Protein AF-A0ABC8BVT9-F1 (afdb_monomer_lite)

Foldseek 3Di:
DVVVVVVVVVVVVVVVVVVVVVPDPDDDVVVVVVVVVVVVVVVVVVVVVVPDDPVVVVVCVVVVVVVVVVVCCCVVVVVVVVVVVPDDDPPPPVVVVVVVVCVVVVVVVVVVVVVVVVPPPPDPDDPDDDDCQPDADPVLVVLLVLLVVCLVLPPDDLPDPPDDPLLNVLNVQLVVLSVCLVVDGHPCNVVSNVSSVVSVVVSCVVVVVPVDQDVAAAPVDNSNDGFRDWDFDADVVGDTDIGGHHPSVVVVVVVVVVD

Structure (mmCIF, N/CA/C/O backbone):
data_AF-A0ABC8BVT9-F1
#
_entry.id   AF-A0ABC8BVT9-F1
#
loop_
_atom_site.group_PDB
_atom_site.id
_atom_site.type_symbol
_atom_site.label_atom_id
_atom_site.label_alt_id
_atom_site.label_comp_id
_atom_site.label_asym_id
_atom_site.label_entity_id
_atom_site.label_seq_id
_atom_site.pdbx_PDB_ins_code
_atom_site.Cartn_x
_atom_site.Cartn_y
_atom_site.Cartn_z
_atom_site.occupancy
_atom_site.B_iso_or_equiv
_atom_site.auth_seq_id
_atom_site.auth_comp_id
_atom_site.auth_asym_id
_atom_site.auth_atom_id
_atom_site.pdbx_PDB_model_num
ATOM 1 N N . MET A 1 1 ? 14.882 -1.268 -27.538 1.00 43.53 1 MET A N 1
ATOM 2 C CA . MET A 1 1 ? 15.999 -1.969 -26.860 1.00 43.53 1 MET A CA 1
ATOM 3 C C . MET A 1 1 ? 15.957 -3.494 -27.033 1.00 43.53 1 MET A C 1
ATOM 5 O O . MET A 1 1 ? 16.986 -4.051 -27.372 1.00 43.53 1 MET A O 1
ATOM 9 N N . ALA A 1 2 ? 14.815 -4.189 -26.904 1.00 33.00 2 ALA A N 1
ATOM 10 C CA . ALA A 1 2 ? 14.763 -5.660 -27.052 1.00 33.00 2 ALA A CA 1
ATOM 11 C C . ALA A 1 2 ? 15.071 -6.196 -28.474 1.00 33.00 2 ALA A C 1
ATOM 13 O O . ALA A 1 2 ? 15.731 -7.221 -28.610 1.00 33.00 2 ALA A O 1
ATOM 14 N N . LEU A 1 3 ? 14.665 -5.477 -29.529 1.00 34.91 3 LEU A N 1
ATOM 15 C CA . LEU A 1 3 ? 14.930 -5.863 -30.927 1.00 34.91 3 LEU A CA 1
ATOM 16 C C . LEU A 1 3 ? 16.417 -5.780 -31.312 1.00 34.91 3 LEU A C 1
ATOM 18 O O . LEU A 1 3 ? 16.902 -6.602 -32.081 1.00 34.91 3 LEU A O 1
ATOM 22 N N . VAL A 1 4 ? 17.163 -4.843 -30.720 1.00 41.19 4 VAL A N 1
ATOM 23 C CA . VAL A 1 4 ? 18.594 -4.649 -31.012 1.00 41.19 4 VAL A CA 1
ATOM 24 C C . VAL A 1 4 ? 19.428 -5.807 -30.450 1.00 41.19 4 VAL A C 1
ATOM 26 O O . VAL A 1 4 ? 20.352 -6.275 -31.105 1.00 41.19 4 VAL A O 1
ATOM 29 N N . HIS A 1 5 ? 19.055 -6.355 -29.290 1.00 43.88 5 HIS A N 1
ATOM 30 C CA . HIS A 1 5 ? 19.752 -7.509 -28.711 1.00 43.88 5 HIS A CA 1
ATOM 31 C C . HIS A 1 5 ? 19.483 -8.822 -29.461 1.00 43.88 5 HIS A C 1
ATOM 33 O O . HIS A 1 5 ? 20.375 -9.664 -29.533 1.00 43.88 5 HIS A O 1
ATOM 39 N N . GLY A 1 6 ? 18.296 -8.989 -30.056 1.00 44.75 6 GLY A N 1
ATOM 40 C CA . GLY A 1 6 ? 17.975 -10.168 -30.870 1.00 44.75 6 GLY A CA 1
ATOM 41 C C . GLY A 1 6 ? 18.794 -10.236 -32.161 1.00 44.75 6 GLY A C 1
ATOM 42 O O . GLY A 1 6 ? 19.319 -11.291 -32.509 1.00 44.75 6 GLY A O 1
ATOM 43 N N . VAL A 1 7 ? 18.979 -9.090 -32.824 1.00 46.09 7 VAL A N 1
ATOM 44 C CA . VAL A 1 7 ? 19.769 -8.991 -34.062 1.00 46.09 7 VAL A CA 1
ATOM 45 C C . VAL A 1 7 ? 21.259 -9.219 -33.793 1.00 46.09 7 VAL A C 1
ATOM 47 O O . VAL A 1 7 ? 21.923 -9.892 -34.580 1.00 46.09 7 VAL A O 1
ATOM 50 N N . VAL A 1 8 ? 21.776 -8.754 -32.651 1.00 49.50 8 VAL A N 1
ATOM 51 C CA . VAL A 1 8 ? 23.180 -8.964 -32.247 1.00 49.50 8 VAL A CA 1
ATOM 52 C C . VAL A 1 8 ? 23.442 -10.422 -31.838 1.00 49.50 8 VAL A C 1
ATOM 54 O O . VAL A 1 8 ? 24.477 -10.987 -32.182 1.00 49.50 8 VAL A O 1
ATOM 57 N N . ALA A 1 9 ? 22.490 -11.079 -31.169 1.00 51.38 9 ALA A N 1
ATOM 58 C CA . ALA A 1 9 ? 22.622 -12.495 -30.818 1.00 51.38 9 ALA A CA 1
ATOM 59 C C . ALA A 1 9 ? 22.580 -13.413 -32.055 1.00 51.38 9 ALA A C 1
ATOM 61 O O . ALA A 1 9 ? 23.358 -14.361 -32.133 1.00 51.38 9 ALA A O 1
ATOM 62 N N . GLY A 1 10 ? 21.720 -13.107 -33.035 1.00 47.59 10 GLY A N 1
ATOM 63 C CA . GLY A 1 10 ? 21.626 -13.864 -34.290 1.00 47.59 10 GLY A CA 1
ATOM 64 C C . GLY A 1 10 ? 22.828 -13.679 -35.221 1.00 47.59 10 GLY A C 1
ATOM 65 O O . GLY A 1 10 ? 23.210 -14.599 -35.939 1.00 47.59 10 GLY A O 1
ATOM 66 N N . SER A 1 11 ? 23.467 -12.508 -35.191 1.00 52.62 11 SER A N 1
ATOM 67 C CA . SER A 1 11 ? 24.670 -12.255 -35.993 1.00 52.62 11 SER A CA 1
ATOM 68 C C . SER A 1 11 ? 25.913 -12.932 -35.403 1.00 52.62 11 SER A C 1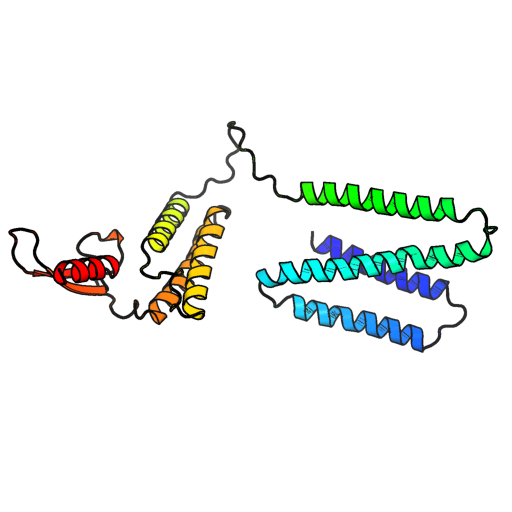
ATOM 70 O O . SER A 1 11 ? 26.711 -13.471 -36.166 1.00 52.62 11 SER A O 1
ATOM 72 N N . CYS A 1 12 ? 26.039 -13.036 -34.074 1.00 52.47 12 CYS A N 1
ATOM 73 C CA . CYS A 1 12 ? 27.117 -13.807 -33.438 1.00 52.47 12 CYS A CA 1
ATOM 74 C C . CYS A 1 12 ? 27.037 -15.319 -33.714 1.00 52.47 12 CYS A C 1
ATOM 76 O O . CYS A 1 12 ? 28.071 -15.962 -33.892 1.00 52.47 12 CYS A O 1
ATOM 78 N N . THR A 1 13 ? 25.835 -15.902 -33.781 1.00 53.56 13 THR A N 1
ATOM 79 C CA . THR A 1 13 ? 25.673 -17.334 -34.087 1.00 53.56 13 THR A CA 1
ATOM 80 C C . THR A 1 13 ? 25.966 -17.646 -35.551 1.00 53.56 13 THR A C 1
ATOM 82 O O . THR A 1 13 ? 26.649 -18.628 -35.833 1.00 53.56 13 THR A O 1
ATOM 85 N N . ALA A 1 14 ? 25.534 -16.786 -36.479 1.00 58.84 14 ALA A N 1
ATOM 86 C CA . ALA A 1 14 ? 25.870 -16.920 -37.896 1.00 58.84 14 ALA A CA 1
ATOM 87 C C . ALA A 1 14 ? 27.387 -16.822 -38.137 1.00 58.84 14 ALA A C 1
ATOM 89 O O . ALA A 1 14 ? 27.946 -17.594 -38.916 1.00 58.84 14 ALA A O 1
ATOM 90 N N . PHE A 1 15 ? 28.064 -15.925 -37.412 1.00 60.97 15 PHE A N 1
ATOM 91 C CA . PHE A 1 15 ? 29.513 -15.750 -37.505 1.00 60.97 15 PHE A CA 1
ATOM 92 C C . PHE A 1 15 ? 30.284 -16.951 -36.939 1.00 60.97 15 PHE A C 1
ATOM 94 O O . PHE A 1 15 ? 31.249 -17.397 -37.553 1.00 60.97 15 PHE A O 1
ATOM 101 N N . GLY A 1 16 ? 29.832 -17.528 -35.818 1.00 60.41 16 GLY A N 1
ATOM 102 C CA . GLY A 1 16 ? 30.438 -18.733 -35.238 1.00 60.41 16 GLY A CA 1
ATOM 103 C C . GLY A 1 16 ? 30.337 -19.960 -36.150 1.00 60.41 16 GLY A C 1
ATOM 104 O O . GLY A 1 16 ? 31.310 -20.692 -36.309 1.00 60.41 16 GLY A O 1
ATOM 105 N N . VAL A 1 17 ? 29.191 -20.148 -36.815 1.00 56.25 17 VAL A N 1
ATOM 106 C CA . VAL A 1 17 ? 28.988 -21.250 -37.772 1.00 56.25 17 VAL A CA 1
ATOM 107 C C . VAL A 1 17 ? 29.848 -21.066 -39.023 1.00 56.25 17 VAL A C 1
ATOM 109 O O . VAL A 1 17 ? 30.508 -22.011 -39.449 1.00 56.25 17 VAL A O 1
ATOM 112 N N . ALA A 1 18 ? 29.893 -19.854 -39.584 1.00 60.34 18 ALA A N 1
ATOM 113 C CA . ALA A 1 18 ? 30.729 -19.557 -40.746 1.00 60.34 18 ALA A CA 1
ATOM 114 C C . ALA A 1 18 ? 32.222 -19.764 -40.443 1.00 60.34 18 ALA A C 1
ATOM 116 O O . ALA A 1 18 ? 32.933 -20.364 -41.245 1.00 60.34 18 ALA A O 1
ATOM 117 N N . LEU A 1 19 ? 32.682 -19.342 -39.260 1.00 58.97 19 LEU A N 1
ATOM 118 C CA . LEU A 1 19 ? 34.071 -19.511 -38.838 1.00 58.97 19 LEU A CA 1
ATOM 119 C C . LEU A 1 19 ? 34.430 -20.990 -38.621 1.00 58.97 19 LEU A C 1
ATOM 121 O O . LEU A 1 19 ? 35.501 -21.417 -39.036 1.00 58.97 19 LEU A O 1
ATOM 125 N N . SER A 1 20 ? 33.528 -21.793 -38.042 1.00 54.25 20 SER A N 1
ATOM 126 C CA . SER A 1 20 ? 33.734 -23.243 -37.899 1.00 54.25 20 SER A CA 1
ATOM 127 C C . SER A 1 20 ? 33.766 -23.987 -39.235 1.00 54.25 20 SER A C 1
ATOM 129 O O . SER A 1 20 ? 34.503 -24.962 -39.352 1.00 54.25 20 SER A O 1
ATOM 131 N N . LEU A 1 21 ? 33.007 -23.536 -40.238 1.00 56.56 21 LEU A N 1
ATOM 132 C CA . LEU A 1 21 ? 33.048 -24.105 -41.591 1.00 56.56 21 LEU A CA 1
ATOM 133 C C . LEU A 1 21 ? 34.329 -23.724 -42.347 1.00 56.56 21 LEU A C 1
ATOM 135 O O . LEU A 1 21 ? 34.797 -24.498 -43.172 1.00 56.56 21 LEU A O 1
ATOM 139 N N . LEU A 1 22 ? 34.902 -22.556 -42.049 1.00 59.56 22 LEU A N 1
ATOM 140 C CA . LEU A 1 22 ? 36.145 -22.066 -42.652 1.00 59.56 22 LEU A CA 1
ATOM 141 C C . LEU A 1 22 ? 37.415 -22.696 -42.056 1.00 59.56 22 LEU A C 1
ATOM 143 O O . LEU A 1 22 ? 38.446 -22.678 -42.719 1.00 59.56 22 LEU A O 1
ATOM 147 N N . TYR A 1 23 ? 37.362 -23.226 -40.828 1.00 54.72 23 TYR A N 1
ATOM 148 C CA . TYR A 1 23 ? 38.553 -23.681 -40.089 1.00 54.72 23 TYR A CA 1
ATOM 149 C C . TYR A 1 23 ? 38.721 -25.206 -39.978 1.00 54.72 23 TYR A C 1
ATOM 151 O O . TYR A 1 23 ? 39.706 -25.658 -39.396 1.00 54.72 23 TYR A O 1
ATOM 159 N N . ALA A 1 24 ? 37.785 -26.009 -40.490 1.00 51.97 24 ALA A N 1
ATOM 160 C CA . ALA A 1 24 ? 37.831 -27.465 -40.355 1.00 51.97 24 ALA A CA 1
ATOM 161 C C . ALA A 1 24 ? 37.968 -28.169 -41.716 1.00 51.97 24 ALA A C 1
ATOM 163 O O . ALA A 1 24 ? 36.974 -28.395 -42.404 1.00 51.97 24 ALA A O 1
ATOM 164 N N . ASP A 1 25 ? 39.185 -28.609 -42.049 1.00 52.31 25 ASP A N 1
ATOM 165 C CA . ASP A 1 25 ? 39.481 -29.573 -43.126 1.00 52.31 25 ASP A CA 1
ATOM 166 C C . ASP A 1 25 ? 39.011 -31.000 -42.755 1.00 52.31 25 ASP A C 1
ATOM 168 O O . ASP A 1 25 ? 39.784 -31.953 -42.672 1.00 52.31 25 ASP A O 1
ATOM 172 N N . GLY A 1 26 ? 37.712 -31.154 -42.486 1.00 57.50 26 GLY A N 1
ATOM 173 C CA . GLY A 1 26 ? 37.084 -32.429 -42.134 1.00 57.50 26 GLY A CA 1
ATOM 174 C C . GLY A 1 26 ? 36.172 -32.303 -40.920 1.00 57.50 26 GLY A C 1
ATOM 175 O O . GLY A 1 26 ? 36.610 -32.269 -39.772 1.00 57.50 26 GLY A O 1
ATOM 176 N N . VAL A 1 27 ? 34.867 -32.250 -41.173 1.00 56.25 27 VAL A N 1
ATOM 177 C CA . VAL A 1 27 ? 33.844 -32.106 -40.136 1.00 56.25 27 VAL A CA 1
ATOM 178 C C . VAL A 1 27 ? 33.637 -33.448 -39.430 1.00 56.25 27 VAL A C 1
ATOM 180 O O . VAL A 1 27 ? 33.003 -34.353 -39.971 1.00 56.25 27 VAL A O 1
ATOM 183 N N . SER A 1 28 ? 34.140 -33.598 -38.202 1.00 61.06 28 SER A N 1
ATOM 184 C CA . SER A 1 28 ? 33.776 -34.754 -37.379 1.00 61.06 28 SER A CA 1
ATOM 185 C C . SER A 1 28 ? 32.317 -34.613 -36.925 1.00 61.06 28 SER A C 1
ATOM 187 O O . SER A 1 28 ? 31.913 -33.602 -36.347 1.00 61.06 28 SER A O 1
ATOM 189 N N . ALA A 1 29 ? 31.494 -35.631 -37.197 1.00 58.97 29 ALA A N 1
ATOM 190 C CA . ALA A 1 29 ? 30.054 -35.615 -36.913 1.00 58.97 29 ALA A CA 1
ATOM 191 C C . ALA A 1 29 ? 29.726 -35.311 -35.434 1.00 58.97 29 ALA A C 1
ATOM 193 O O . ALA A 1 29 ? 28.688 -34.723 -35.130 1.00 58.97 29 ALA A O 1
ATOM 194 N N . GLY A 1 30 ? 30.640 -35.645 -34.516 1.00 64.75 30 GLY A N 1
ATOM 195 C CA . GLY A 1 30 ? 30.515 -35.331 -33.092 1.00 64.75 30 GLY A CA 1
ATOM 196 C C . GLY A 1 30 ? 30.547 -33.831 -32.784 1.00 64.75 30 GLY A C 1
ATOM 197 O O . GLY A 1 30 ? 29.831 -33.383 -31.891 1.00 64.75 30 GLY A O 1
ATOM 198 N N . LEU A 1 31 ? 31.308 -33.038 -33.544 1.00 58.16 31 LEU A N 1
ATOM 199 C CA . LEU A 1 31 ? 31.417 -31.594 -33.328 1.00 58.16 31 LEU A CA 1
ATOM 200 C C . LEU A 1 31 ? 30.147 -30.870 -33.793 1.00 58.16 31 LEU A C 1
ATOM 202 O O . LEU A 1 31 ? 29.659 -29.967 -33.118 1.00 58.16 31 LEU A O 1
ATOM 206 N N . VAL A 1 32 ? 29.549 -31.332 -34.896 1.00 61.12 32 VAL A N 1
ATOM 207 C CA . VAL A 1 32 ? 28.246 -30.840 -35.375 1.00 61.12 32 VAL A CA 1
ATOM 208 C C . VAL A 1 32 ? 27.146 -31.174 -34.373 1.00 61.12 32 VAL A C 1
ATOM 210 O O . VAL A 1 32 ? 26.355 -30.301 -34.023 1.00 61.12 32 VAL A O 1
ATOM 213 N N . LEU A 1 33 ? 27.121 -32.406 -33.855 1.00 60.81 33 LEU A N 1
ATOM 214 C CA . LEU A 1 33 ? 26.134 -32.823 -32.859 1.00 60.81 33 LEU A CA 1
ATOM 215 C C . LEU A 1 33 ? 26.260 -32.014 -31.557 1.00 60.81 33 LEU A C 1
ATOM 217 O O . LEU A 1 33 ? 25.250 -31.597 -30.994 1.00 60.81 33 LEU A O 1
ATOM 221 N N . PHE A 1 34 ? 27.488 -31.728 -31.113 1.00 64.44 34 PHE A N 1
ATOM 222 C CA . PHE A 1 34 ? 27.756 -30.877 -29.952 1.00 64.44 34 PHE A CA 1
ATOM 223 C C . PHE A 1 34 ? 27.193 -29.459 -30.135 1.00 64.44 34 PHE A C 1
ATOM 225 O O . PHE A 1 34 ? 26.493 -28.950 -29.256 1.00 64.44 34 PHE A O 1
ATOM 232 N N . TRP A 1 35 ? 27.412 -28.845 -31.301 1.00 58.94 35 TRP A N 1
ATOM 233 C CA . TRP A 1 35 ? 26.879 -27.514 -31.604 1.00 58.94 35 TRP A CA 1
ATOM 234 C C . TRP A 1 35 ? 25.356 -27.492 -31.751 1.00 58.94 35 TRP A C 1
ATOM 236 O O . TRP A 1 35 ? 24.710 -26.576 -31.242 1.00 58.94 35 TRP A O 1
ATOM 246 N N . VAL A 1 36 ? 24.763 -28.513 -32.375 1.00 63.62 36 VAL A N 1
ATOM 247 C CA . VAL A 1 36 ? 23.302 -28.650 -32.487 1.00 63.62 36 VAL A CA 1
ATOM 248 C C . VAL A 1 36 ? 22.657 -28.804 -31.107 1.00 63.62 36 VAL A C 1
ATOM 250 O O . VAL A 1 36 ? 21.638 -28.169 -30.844 1.00 63.62 36 VAL A O 1
ATOM 253 N N . LEU A 1 37 ? 23.262 -29.569 -30.192 1.00 61.28 37 LEU A N 1
ATOM 254 C CA . LEU A 1 37 ? 22.766 -29.720 -28.818 1.00 61.28 37 LEU A CA 1
ATOM 255 C C . LEU A 1 37 ? 22.863 -28.416 -28.011 1.00 61.28 37 LEU A C 1
ATOM 257 O O . LEU A 1 37 ? 21.918 -28.068 -27.302 1.00 61.28 37 LEU A O 1
ATOM 261 N N . ILE A 1 38 ? 23.954 -27.657 -28.158 1.00 60.00 38 ILE A N 1
ATOM 262 C CA . ILE A 1 38 ? 24.098 -26.326 -27.542 1.00 60.00 38 ILE A CA 1
ATOM 263 C C . ILE A 1 38 ? 23.025 -25.361 -28.068 1.00 60.00 38 ILE A C 1
ATOM 265 O O . ILE A 1 38 ? 22.386 -24.652 -27.284 1.00 60.00 38 ILE A O 1
ATOM 269 N N . LEU A 1 39 ? 22.785 -25.364 -29.381 1.00 54.19 39 LEU A N 1
ATOM 270 C CA . LEU A 1 39 ? 21.780 -24.516 -30.025 1.00 54.19 39 LEU A CA 1
ATOM 271 C C . LEU A 1 39 ? 20.343 -24.936 -29.679 1.00 54.19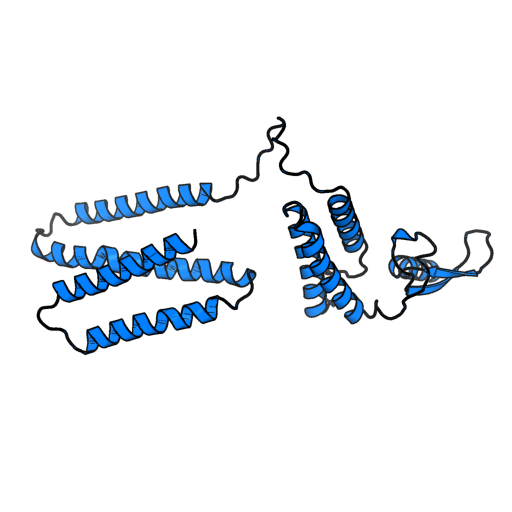 39 LEU A C 1
ATOM 273 O O . LEU A 1 39 ? 19.486 -24.068 -29.539 1.00 54.19 39 LEU A O 1
ATOM 277 N N . ALA A 1 40 ? 20.074 -26.229 -29.479 1.00 53.44 40 ALA A N 1
ATOM 278 C CA . ALA A 1 40 ? 18.760 -26.746 -29.088 1.00 53.44 40 ALA A CA 1
ATOM 279 C C . ALA A 1 40 ? 18.442 -26.531 -27.593 1.00 53.44 40 ALA A C 1
ATOM 281 O O . ALA A 1 40 ? 17.279 -26.345 -27.225 1.00 53.44 40 ALA A O 1
ATOM 282 N N . ALA A 1 41 ? 19.456 -26.499 -26.721 1.00 55.78 41 ALA A N 1
ATOM 283 C CA . ALA A 1 41 ? 19.277 -26.267 -25.284 1.00 55.78 41 ALA A CA 1
ATOM 284 C C . ALA A 1 41 ? 19.018 -24.787 -24.931 1.00 55.78 41 ALA A C 1
ATOM 286 O O . ALA A 1 41 ? 18.327 -24.487 -23.950 1.00 55.78 41 ALA A O 1
ATOM 287 N N . GLY A 1 42 ? 19.532 -23.850 -25.736 1.00 50.25 42 GLY A N 1
ATOM 288 C CA . GLY A 1 42 ? 19.379 -22.405 -25.523 1.00 50.25 42 GLY A CA 1
ATOM 289 C C . GLY A 1 42 ? 17.917 -21.918 -25.469 1.00 50.25 42 GLY A C 1
ATOM 290 O O . GLY A 1 42 ? 17.543 -21.238 -24.506 1.00 50.25 42 GLY A O 1
ATOM 291 N N . PRO A 1 43 ? 17.055 -22.286 -26.437 1.00 45.59 43 PRO A N 1
ATOM 292 C CA . PRO A 1 43 ? 15.645 -21.895 -26.454 1.00 45.59 43 PRO A CA 1
ATOM 293 C C . PRO A 1 43 ? 14.837 -22.481 -25.288 1.00 45.59 43 PRO A C 1
ATOM 295 O O . PRO A 1 43 ? 14.034 -21.773 -24.678 1.00 45.59 43 PRO A O 1
ATOM 298 N N . ALA A 1 44 ? 15.089 -23.738 -24.904 1.00 44.66 44 ALA A N 1
ATOM 299 C CA . ALA A 1 44 ? 14.392 -24.396 -23.793 1.00 44.66 44 ALA A CA 1
ATOM 300 C C . ALA A 1 44 ? 14.714 -23.744 -22.431 1.00 44.66 44 ALA A C 1
ATOM 302 O O . ALA A 1 44 ? 13.836 -23.584 -21.575 1.00 44.66 44 ALA A O 1
ATOM 303 N N . ALA A 1 45 ? 15.955 -23.281 -22.247 1.00 48.75 45 ALA A N 1
ATOM 304 C CA . ALA A 1 45 ? 16.366 -22.515 -21.072 1.00 48.75 45 ALA A CA 1
ATOM 305 C C . ALA A 1 45 ? 15.816 -21.074 -21.069 1.00 48.75 45 ALA A C 1
ATOM 307 O O . ALA A 1 45 ? 15.577 -20.507 -19.998 1.00 48.75 45 ALA A O 1
ATOM 308 N N . ALA A 1 46 ? 15.584 -20.485 -22.248 1.00 43.53 46 ALA A N 1
ATOM 309 C CA . ALA A 1 46 ? 14.986 -19.160 -22.395 1.00 43.53 46 ALA A CA 1
ATOM 310 C C . ALA A 1 46 ? 13.489 -19.165 -22.043 1.00 43.53 46 ALA A C 1
ATOM 312 O O . ALA A 1 46 ? 13.047 -18.313 -21.272 1.00 43.53 46 ALA A O 1
ATOM 313 N N . VAL A 1 47 ? 12.723 -20.162 -22.502 1.00 42.88 47 VAL A N 1
ATOM 314 C CA . VAL A 1 47 ? 11.276 -20.274 -22.224 1.00 42.88 47 VAL A CA 1
ATOM 315 C C . VAL A 1 47 ? 11.000 -20.467 -20.727 1.00 42.88 47 VAL A C 1
ATOM 317 O O . VAL A 1 47 ? 10.124 -19.807 -20.169 1.00 42.88 47 VAL A O 1
ATOM 320 N N . ARG A 1 48 ? 11.829 -21.245 -20.015 1.00 47.19 48 ARG A N 1
ATOM 321 C CA . ARG A 1 48 ? 11.718 -21.414 -18.550 1.00 47.19 48 ARG A CA 1
ATOM 322 C C . ARG A 1 48 ? 12.034 -20.130 -17.758 1.00 47.19 48 ARG A C 1
ATOM 324 O O . ARG A 1 48 ? 11.672 -20.017 -16.588 1.00 47.19 48 ARG A O 1
ATOM 331 N N . ARG A 1 49 ? 12.687 -19.145 -18.388 1.00 41.41 49 ARG A N 1
ATOM 332 C CA . ARG A 1 49 ? 13.086 -17.851 -17.800 1.00 41.41 49 ARG A CA 1
ATOM 333 C C . ARG A 1 49 ? 12.031 -16.750 -17.963 1.00 41.41 49 ARG A C 1
ATOM 335 O O . ARG A 1 49 ? 12.082 -15.760 -17.230 1.00 41.41 49 ARG A O 1
ATOM 342 N N . PHE A 1 50 ? 11.083 -16.904 -18.890 1.00 49.47 50 PHE A N 1
ATOM 343 C CA . PHE A 1 50 ? 10.042 -15.902 -19.156 1.00 49.47 50 PHE A CA 1
ATOM 344 C C . PHE A 1 50 ? 8.783 -16.046 -18.286 1.00 49.47 50 PHE A C 1
ATOM 346 O O . PHE A 1 50 ? 8.003 -15.103 -18.229 1.00 49.47 50 PHE A O 1
ATOM 353 N N . GLY A 1 51 ? 8.638 -17.144 -17.533 1.00 41.34 51 GLY A N 1
ATOM 354 C CA . GLY A 1 51 ? 7.523 -17.356 -16.598 1.00 41.34 51 GLY A CA 1
ATOM 355 C C . GLY A 1 51 ? 7.804 -17.047 -15.118 1.00 41.34 51 GLY A C 1
ATOM 356 O O . GLY A 1 51 ? 6.942 -17.306 -14.288 1.00 41.34 51 GLY A O 1
ATOM 357 N N . MET A 1 52 ? 8.995 -16.549 -14.745 1.00 43.84 52 MET A N 1
ATOM 358 C CA . MET A 1 52 ? 9.361 -16.371 -13.327 1.00 43.84 52 MET A CA 1
ATOM 359 C C . MET A 1 52 ? 9.218 -14.924 -12.811 1.00 43.84 52 MET A C 1
ATOM 361 O O . MET A 1 52 ? 9.634 -13.985 -13.501 1.00 43.84 52 MET A O 1
ATOM 365 N N . PRO A 1 53 ? 8.702 -14.736 -11.576 1.00 47.31 53 PRO A N 1
ATOM 366 C CA . PRO A 1 53 ? 8.463 -13.424 -10.974 1.00 47.31 53 PRO A CA 1
ATOM 367 C C . PRO A 1 53 ? 9.754 -12.619 -10.740 1.00 47.31 53 PRO A C 1
ATOM 369 O O . PRO A 1 53 ? 10.847 -13.166 -10.553 1.00 47.31 53 PRO A O 1
ATOM 372 N N . ARG A 1 54 ? 9.613 -11.283 -10.775 1.00 50.97 54 ARG A N 1
ATOM 373 C CA . ARG A 1 54 ? 10.688 -10.272 -10.896 1.00 50.97 54 ARG A CA 1
ATOM 374 C C . ARG A 1 54 ? 11.806 -10.359 -9.846 1.00 50.97 54 ARG A C 1
ATOM 376 O O . ARG A 1 54 ? 12.924 -9.935 -10.136 1.00 50.97 54 ARG A O 1
ATOM 383 N N . GLU A 1 55 ? 11.554 -10.944 -8.684 1.00 50.06 55 GLU A N 1
ATOM 384 C CA . GLU A 1 55 ? 12.514 -11.043 -7.579 1.00 50.06 55 GLU A CA 1
ATOM 385 C C . GLU A 1 55 ? 13.639 -12.066 -7.847 1.00 50.06 55 GLU A C 1
ATOM 387 O O . GLU A 1 55 ? 14.824 -11.765 -7.680 1.00 50.06 55 GLU A O 1
ATOM 392 N N . LYS A 1 56 ? 13.318 -13.230 -8.438 1.00 45.81 56 LYS A N 1
ATOM 393 C CA . LYS A 1 56 ? 14.318 -14.263 -8.798 1.00 45.81 56 LYS A CA 1
ATOM 394 C C . LYS A 1 56 ? 15.212 -13.869 -9.988 1.00 45.81 56 LYS A C 1
ATOM 396 O O . LYS A 1 56 ? 16.269 -14.469 -10.200 1.00 45.81 56 LYS A O 1
ATOM 401 N N . ARG A 1 57 ? 14.861 -12.807 -10.735 1.00 49.91 57 ARG A N 1
ATOM 402 C CA . ARG A 1 57 ? 15.700 -12.229 -11.812 1.00 49.91 57 ARG A CA 1
ATOM 403 C C . ARG A 1 57 ? 16.953 -11.508 -11.303 1.00 49.91 57 ARG A C 1
ATOM 405 O O . ARG A 1 57 ? 17.828 -11.214 -12.120 1.00 49.91 57 ARG A O 1
ATOM 412 N N . ARG A 1 58 ? 17.061 -11.175 -10.009 1.00 48.94 58 ARG A N 1
ATOM 413 C CA . ARG A 1 58 ? 18.289 -10.580 -9.441 1.00 48.94 58 ARG A CA 1
ATOM 414 C C . ARG A 1 58 ? 19.369 -11.640 -9.229 1.00 48.94 58 ARG A C 1
ATOM 416 O O . ARG A 1 58 ? 20.479 -11.467 -9.717 1.00 48.94 58 ARG A O 1
ATOM 423 N N . PHE A 1 59 ? 19.013 -12.776 -8.632 1.00 41.62 59 PHE A N 1
ATOM 424 C CA . PHE A 1 59 ? 19.946 -13.881 -8.385 1.00 41.62 59 PHE A CA 1
ATOM 425 C C . PHE A 1 59 ? 20.400 -14.565 -9.687 1.00 41.62 59 PHE A C 1
ATOM 427 O O . PHE A 1 59 ? 21.588 -14.785 -9.914 1.00 41.62 59 PHE A O 1
ATOM 434 N N . GLY A 1 60 ? 19.469 -14.786 -10.623 1.00 44.38 60 GLY A N 1
ATOM 435 C CA . GLY A 1 60 ? 19.787 -15.352 -11.938 1.00 44.38 60 GLY A CA 1
ATOM 436 C C . GLY A 1 60 ? 20.607 -14.437 -12.862 1.00 44.38 60 GLY A C 1
ATOM 437 O O . GLY A 1 60 ? 21.115 -14.921 -13.875 1.00 44.38 60 GLY A O 1
ATOM 438 N N . ARG A 1 61 ? 20.731 -13.137 -12.546 1.00 48.50 61 ARG A N 1
ATOM 439 C CA . ARG A 1 61 ? 21.610 -12.193 -13.261 1.00 48.50 61 ARG A CA 1
ATOM 440 C C . ARG A 1 61 ? 23.063 -12.349 -12.829 1.00 48.50 61 ARG A C 1
ATOM 442 O O . ARG A 1 61 ? 23.920 -12.414 -13.696 1.00 48.50 61 ARG A O 1
ATOM 449 N N . VAL A 1 62 ? 23.310 -12.514 -11.530 1.00 49.94 62 VAL A N 1
ATOM 450 C CA . VAL A 1 62 ? 24.663 -12.686 -10.976 1.00 49.94 62 VAL A CA 1
ATOM 451 C C . V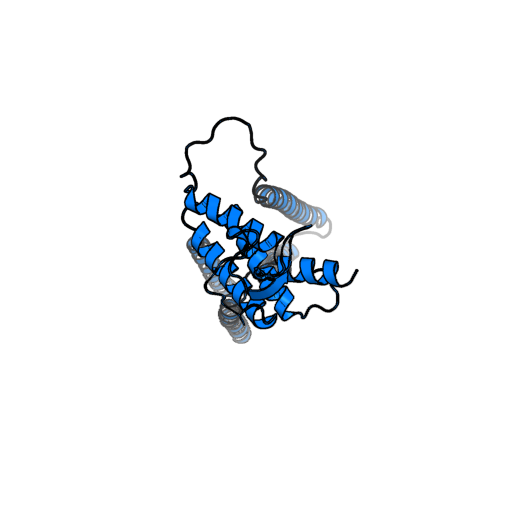AL A 1 62 ? 25.276 -14.020 -11.423 1.00 49.94 62 VAL A C 1
ATOM 453 O O . VAL A 1 62 ? 26.401 -14.049 -11.912 1.00 49.94 62 VAL A O 1
ATOM 456 N N . VAL A 1 63 ? 24.505 -15.114 -11.370 1.00 47.50 63 VAL A N 1
ATOM 457 C CA . VAL A 1 63 ? 24.969 -16.443 -11.825 1.00 47.50 63 VAL A CA 1
ATOM 458 C C . VAL A 1 63 ? 25.110 -16.505 -13.353 1.00 47.50 63 VAL A C 1
ATOM 460 O O . VAL A 1 63 ? 26.054 -17.096 -13.872 1.00 47.50 63 VAL A O 1
ATOM 463 N N . GLY A 1 64 ? 24.209 -15.846 -14.094 1.00 52.91 64 GLY A N 1
ATOM 464 C CA . GLY A 1 64 ? 24.311 -15.732 -15.552 1.00 52.91 64 GLY A CA 1
ATOM 465 C C . GLY A 1 64 ? 25.506 -14.890 -16.015 1.00 52.91 64 GLY A C 1
ATOM 466 O O . GLY A 1 64 ? 26.124 -15.222 -17.020 1.00 52.91 64 GLY A O 1
ATOM 467 N N . GLN A 1 65 ? 25.868 -13.839 -15.272 1.00 51.81 65 GLN A N 1
ATOM 468 C CA . GLN A 1 65 ? 27.017 -12.976 -15.573 1.00 51.81 65 GLN A CA 1
ATOM 469 C C . GLN A 1 65 ? 28.357 -13.692 -15.396 1.00 51.81 65 GLN A C 1
ATOM 471 O O . GLN A 1 65 ? 29.245 -13.497 -16.222 1.00 51.81 65 GLN A O 1
ATOM 476 N N . GLY A 1 66 ? 28.486 -14.562 -14.389 1.00 51.44 66 GLY A N 1
ATOM 477 C CA . GLY A 1 66 ? 29.680 -15.396 -14.227 1.00 51.44 66 GLY A CA 1
ATOM 478 C C . GLY A 1 66 ? 29.891 -16.331 -15.420 1.00 51.44 66 GLY A C 1
ATOM 479 O O . GLY A 1 66 ? 30.977 -16.374 -15.990 1.00 51.44 66 GLY A O 1
ATOM 480 N N . LEU A 1 67 ? 28.827 -17.007 -15.868 1.00 55.84 67 LEU A N 1
ATOM 481 C CA . LEU A 1 67 ? 28.902 -17.940 -16.996 1.00 55.84 67 LEU A CA 1
ATOM 482 C C . LEU A 1 67 ? 29.198 -17.232 -18.329 1.00 55.84 67 LEU A C 1
ATOM 484 O O . LEU A 1 67 ? 29.996 -17.723 -19.121 1.00 55.84 67 LEU A O 1
ATOM 488 N N . VAL A 1 68 ? 28.594 -16.062 -18.565 1.00 60.53 68 VAL A N 1
ATOM 489 C CA . VAL A 1 68 ? 28.843 -15.251 -19.771 1.00 60.53 68 VAL A CA 1
ATOM 490 C C . VAL A 1 68 ? 30.265 -14.685 -19.776 1.00 60.53 68 VAL A C 1
ATOM 492 O O . VAL A 1 68 ? 30.893 -14.661 -20.830 1.00 60.53 68 VAL A O 1
ATOM 495 N N . SER A 1 69 ? 30.808 -14.300 -18.617 1.00 53.00 69 SER A N 1
ATOM 496 C CA . SER A 1 69 ? 32.207 -13.871 -18.497 1.00 53.00 69 SER A CA 1
ATOM 497 C C . SER A 1 69 ? 33.183 -15.009 -18.805 1.00 53.00 69 SER A C 1
ATOM 499 O O . SER A 1 69 ? 34.153 -14.799 -19.528 1.00 53.00 69 SER A O 1
ATOM 501 N N . VAL A 1 70 ? 32.912 -16.221 -18.309 1.00 57.31 70 VAL A N 1
ATOM 502 C CA . VAL A 1 70 ? 33.752 -17.406 -18.560 1.00 57.31 70 VAL A CA 1
ATOM 503 C C . VAL A 1 70 ? 33.664 -17.850 -20.024 1.00 57.31 70 VAL A C 1
ATOM 505 O O . VAL A 1 70 ? 34.684 -18.151 -20.636 1.00 57.31 70 VAL A O 1
ATOM 508 N N . LEU A 1 71 ? 32.469 -17.831 -20.623 1.00 64.50 71 LEU A N 1
ATOM 509 C CA . LEU A 1 71 ? 32.276 -18.148 -22.043 1.00 64.50 71 LEU A CA 1
ATOM 510 C C . LEU A 1 71 ? 32.928 -17.107 -22.961 1.00 64.50 71 LEU A C 1
ATOM 512 O O . LEU A 1 71 ? 33.533 -17.476 -23.963 1.00 64.50 71 LEU A O 1
ATOM 516 N N . TRP A 1 72 ? 32.869 -15.820 -22.607 1.00 61.84 72 TRP A N 1
ATOM 517 C CA . TRP A 1 72 ? 33.565 -14.758 -23.335 1.00 61.84 72 TRP A CA 1
ATOM 518 C C . TRP A 1 72 ? 35.087 -14.907 -23.245 1.00 61.84 72 TRP A C 1
ATOM 520 O O . TRP A 1 72 ? 35.771 -14.796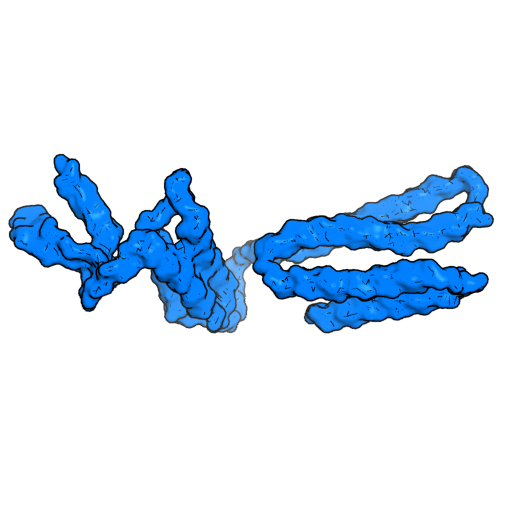 -24.258 1.00 61.84 72 TRP A O 1
ATOM 530 N N . GLN A 1 73 ? 35.622 -15.221 -22.061 1.00 54.72 73 GLN A N 1
ATOM 531 C CA . GLN A 1 73 ? 37.049 -15.502 -21.877 1.00 54.72 73 GLN A CA 1
ATOM 532 C C . GLN A 1 73 ? 37.494 -16.726 -22.685 1.00 54.72 73 GLN A C 1
ATOM 534 O O . GLN A 1 73 ? 38.509 -16.661 -23.373 1.00 54.72 73 GLN A O 1
ATOM 539 N N . ALA A 1 74 ? 36.716 -17.810 -22.673 1.00 57.94 74 ALA A N 1
ATOM 540 C CA . ALA A 1 74 ? 37.010 -18.998 -23.466 1.00 57.94 74 ALA A CA 1
ATOM 541 C C . ALA A 1 74 ? 36.999 -18.697 -24.975 1.00 57.94 74 ALA A C 1
ATOM 543 O O . ALA A 1 74 ? 37.899 -19.122 -25.693 1.00 57.94 74 ALA A O 1
ATOM 544 N N . MET A 1 75 ? 36.031 -17.910 -25.454 1.00 64.56 75 MET A N 1
ATOM 545 C CA . MET A 1 75 ? 35.885 -17.590 -26.877 1.00 64.56 75 MET A CA 1
ATOM 546 C C . MET A 1 75 ? 36.914 -16.561 -27.373 1.00 64.56 75 MET A C 1
ATOM 548 O O . MET A 1 75 ? 37.372 -16.654 -28.508 1.00 64.56 75 MET A O 1
ATOM 552 N N . ALA A 1 76 ? 37.312 -15.603 -26.530 1.00 57.91 76 ALA A N 1
ATOM 553 C CA . ALA A 1 76 ? 38.284 -14.570 -26.883 1.00 57.91 76 ALA A CA 1
ATOM 554 C C . ALA A 1 76 ? 39.742 -15.043 -26.771 1.00 57.91 76 ALA A C 1
ATOM 556 O O . ALA A 1 76 ? 40.594 -14.537 -27.491 1.00 57.91 76 ALA A O 1
ATOM 557 N N . VAL A 1 77 ? 40.051 -16.004 -25.892 1.00 54.84 77 VAL A N 1
ATOM 558 C CA . VAL A 1 77 ? 41.435 -16.461 -25.651 1.00 54.84 77 VAL A CA 1
ATOM 559 C C . VAL A 1 77 ? 41.805 -17.691 -26.495 1.00 54.84 77 VAL A C 1
ATOM 561 O O . VAL A 1 77 ? 42.972 -17.856 -26.863 1.00 54.84 77 VAL A O 1
ATOM 564 N N . ALA A 1 78 ? 40.834 -18.532 -26.869 1.00 53.91 78 ALA A N 1
ATOM 565 C CA . ALA A 1 78 ? 41.069 -19.756 -27.645 1.00 53.91 78 ALA A CA 1
ATOM 566 C C . ALA A 1 78 ? 41.723 -19.557 -29.036 1.00 53.91 78 ALA A C 1
ATOM 568 O O . ALA A 1 78 ? 42.636 -20.318 -29.364 1.00 53.91 78 ALA A O 1
ATOM 569 N N . PRO A 1 79 ? 41.349 -18.556 -29.863 1.00 56.00 79 PRO A N 1
ATOM 570 C CA . PRO A 1 79 ? 41.985 -18.392 -31.173 1.00 56.00 79 PRO A CA 1
ATOM 571 C C . PRO A 1 79 ? 43.399 -17.796 -31.079 1.00 56.00 79 PRO A C 1
ATOM 573 O O . PRO A 1 79 ? 44.235 -18.052 -31.943 1.00 56.00 79 PRO A O 1
ATOM 576 N N . PHE A 1 80 ? 43.708 -17.049 -30.013 1.00 54.28 80 PHE A N 1
ATOM 577 C CA . PHE A 1 80 ? 45.024 -16.427 -29.835 1.00 54.28 80 PHE A CA 1
ATOM 578 C C . PHE A 1 80 ? 46.047 -17.376 -29.210 1.00 54.28 80 PHE A C 1
ATOM 580 O O . PHE A 1 80 ? 47.223 -17.313 -29.550 1.00 54.28 80 PHE A O 1
ATOM 587 N N . THR A 1 81 ? 45.619 -18.313 -28.364 1.00 54.94 81 THR A N 1
ATOM 588 C CA . THR A 1 81 ? 46.526 -19.306 -27.760 1.00 54.94 81 THR A CA 1
ATOM 589 C C . THR A 1 81 ? 47.150 -20.247 -28.794 1.00 54.94 81 THR A C 1
ATOM 591 O O . THR A 1 81 ? 48.320 -20.594 -28.664 1.00 54.94 81 THR A O 1
ATOM 594 N N . SER A 1 82 ? 46.427 -20.587 -29.865 1.00 53.88 82 SER A N 1
ATOM 595 C CA . SER A 1 82 ? 46.929 -21.492 -30.915 1.00 53.88 82 SER A CA 1
ATOM 596 C C . SER A 1 82 ? 47.889 -20.813 -31.904 1.00 53.88 82 SER A C 1
ATOM 598 O O . SER A 1 82 ? 48.832 -21.442 -32.375 1.00 53.88 82 SER A O 1
ATOM 600 N N . LEU A 1 83 ? 47.701 -19.517 -32.180 1.00 53.72 83 LEU A N 1
ATOM 601 C CA . LEU A 1 83 ? 48.605 -18.724 -33.030 1.00 53.72 83 LEU A CA 1
ATOM 602 C C . LEU A 1 83 ? 49.930 -18.372 -32.328 1.00 53.72 83 LEU A C 1
ATOM 604 O O . LEU A 1 83 ? 50.949 -18.194 -32.990 1.00 53.72 83 LEU A O 1
ATOM 608 N N . PHE A 1 84 ? 49.939 -18.307 -30.993 1.00 50.38 84 PHE A N 1
ATOM 609 C CA . PHE A 1 84 ? 51.114 -17.910 -30.208 1.00 50.38 84 PHE A CA 1
ATOM 610 C C . PHE A 1 84 ? 52.157 -19.019 -30.019 1.00 50.38 84 PHE A C 1
ATOM 612 O O . PHE A 1 84 ? 53.345 -18.717 -29.922 1.00 50.38 84 PHE A O 1
ATOM 619 N N . ILE A 1 85 ? 51.742 -20.291 -30.014 1.00 54.62 85 ILE A N 1
ATOM 620 C CA . ILE A 1 85 ? 52.653 -21.442 -29.856 1.00 54.62 85 ILE A CA 1
ATOM 621 C C . ILE A 1 85 ? 53.595 -21.586 -31.068 1.00 54.62 85 ILE A C 1
ATOM 623 O O . ILE A 1 85 ? 54.661 -22.182 -30.953 1.00 54.62 85 ILE A O 1
ATOM 627 N N . PHE A 1 86 ? 53.244 -20.998 -32.217 1.00 53.12 86 PHE A N 1
ATOM 628 C CA . PHE A 1 86 ? 53.980 -21.182 -33.469 1.00 53.12 86 PHE A CA 1
ATOM 629 C C . PHE A 1 86 ? 55.034 -20.101 -33.778 1.00 53.12 86 PHE A C 1
ATOM 631 O O . PHE A 1 86 ? 55.869 -20.328 -34.649 1.00 53.12 86 PHE A O 1
ATOM 638 N N . PHE A 1 87 ? 55.023 -18.941 -33.100 1.00 54.00 87 PHE A N 1
ATOM 639 C CA . PHE A 1 87 ? 55.808 -17.767 -33.534 1.00 54.00 87 PHE A CA 1
ATOM 640 C C . PHE A 1 87 ? 56.702 -17.088 -32.480 1.00 54.00 87 PHE A C 1
ATOM 642 O O . PHE A 1 87 ? 57.431 -16.167 -32.845 1.00 54.00 87 PHE A O 1
ATOM 649 N N . ALA A 1 88 ? 56.706 -17.502 -31.206 1.00 49.75 88 ALA A N 1
ATOM 650 C CA . ALA A 1 88 ? 57.453 -16.782 -30.165 1.00 49.75 88 ALA A CA 1
ATOM 651 C C . ALA A 1 88 ? 58.568 -17.633 -29.514 1.00 49.75 88 ALA A C 1
ATOM 653 O O . ALA A 1 88 ? 58.258 -18.650 -28.892 1.00 49.75 88 ALA A O 1
ATOM 654 N N . PRO A 1 89 ? 59.855 -17.226 -29.584 1.00 56.69 89 PRO A N 1
ATOM 655 C CA . PRO A 1 89 ? 60.893 -17.793 -28.729 1.00 56.69 89 PRO A CA 1
ATOM 656 C C . PRO A 1 89 ? 60.569 -17.504 -27.255 1.00 56.69 89 PRO A C 1
ATOM 658 O O . PRO A 1 89 ? 60.049 -16.439 -26.904 1.00 56.69 89 PRO A O 1
ATOM 661 N N . THR A 1 90 ? 60.876 -18.479 -26.401 1.00 58.06 90 THR A N 1
ATOM 662 C CA . THR A 1 90 ? 60.427 -18.638 -25.005 1.00 58.06 90 THR A CA 1
ATOM 663 C C . THR A 1 90 ? 60.669 -17.443 -24.073 1.00 58.06 90 THR A C 1
ATOM 665 O O . THR A 1 90 ? 60.001 -17.343 -23.046 1.00 58.06 90 THR A O 1
ATOM 668 N N . ASP A 1 91 ? 61.523 -16.489 -24.446 1.00 57.41 91 ASP A N 1
ATOM 669 C CA . ASP A 1 91 ? 61.895 -15.334 -23.614 1.00 57.41 91 ASP A CA 1
ATOM 670 C C . ASP A 1 91 ? 60.958 -14.115 -23.738 1.00 57.41 91 ASP A C 1
ATOM 672 O O . ASP A 1 91 ? 61.168 -13.094 -23.086 1.00 57.41 91 ASP A O 1
ATOM 676 N N . THR A 1 92 ? 59.896 -14.190 -24.550 1.00 60.53 92 THR A N 1
ATOM 677 C CA . THR A 1 92 ? 59.016 -13.033 -24.848 1.00 60.53 92 THR A CA 1
ATOM 678 C C . THR A 1 92 ? 57.556 -13.200 -24.413 1.00 60.53 92 THR A C 1
ATOM 680 O O . THR A 1 92 ? 56.695 -12.401 -24.779 1.00 60.53 92 THR A O 1
ATOM 683 N N . LEU A 1 93 ? 57.257 -14.190 -23.565 1.00 66.88 93 LEU A N 1
ATOM 684 C CA . LEU A 1 93 ? 55.893 -14.496 -23.099 1.00 66.88 93 LEU A CA 1
ATOM 685 C C . LEU A 1 93 ? 55.293 -13.437 -22.149 1.00 66.88 93 LEU A C 1
ATOM 687 O O . LEU A 1 93 ? 54.078 -13.383 -21.964 1.00 66.88 93 LEU A O 1
ATOM 691 N N . PHE A 1 94 ? 56.120 -12.560 -21.573 1.00 69.38 94 PHE A N 1
ATOM 692 C CA . PHE A 1 94 ? 55.680 -11.524 -20.632 1.00 69.38 94 PHE A CA 1
ATOM 693 C C . PHE A 1 94 ? 54.814 -10.438 -21.290 1.00 69.38 94 PHE A C 1
ATOM 695 O O . PHE A 1 94 ? 53.782 -10.046 -20.747 1.00 69.38 94 PHE A O 1
ATOM 702 N N . TRP A 1 95 ? 55.200 -9.971 -22.480 1.00 66.75 95 TRP A N 1
ATOM 703 C CA . TRP A 1 95 ? 54.509 -8.882 -23.175 1.00 66.75 95 TRP A CA 1
ATOM 704 C C . TRP A 1 95 ? 53.065 -9.208 -23.603 1.00 66.75 95 TRP A C 1
ATOM 706 O O . TRP A 1 95 ? 52.180 -8.380 -23.367 1.00 66.75 95 TRP A O 1
ATOM 716 N N . PRO A 1 96 ? 52.759 -10.395 -24.166 1.00 63.81 96 PRO A N 1
ATOM 717 C CA . PRO A 1 96 ? 51.381 -10.746 -24.502 1.00 63.81 96 PRO A CA 1
ATOM 718 C C . PRO A 1 96 ? 50.510 -10.962 -23.259 1.00 63.81 96 PRO A C 1
ATOM 720 O O . PRO A 1 96 ? 49.355 -10.536 -23.253 1.00 63.81 96 PRO A O 1
ATOM 723 N N . ILE A 1 97 ? 51.055 -11.540 -22.180 1.00 70.19 97 ILE A N 1
ATOM 724 C CA . ILE A 1 97 ? 50.335 -11.671 -20.902 1.00 70.19 97 ILE A CA 1
ATOM 725 C C . ILE A 1 97 ? 50.001 -10.283 -20.341 1.00 70.19 97 ILE A C 1
ATOM 727 O O . ILE A 1 97 ? 48.864 -10.044 -19.933 1.00 70.19 97 ILE A O 1
ATOM 731 N N . LEU A 1 98 ? 50.954 -9.348 -20.377 1.00 76.44 98 LEU A N 1
ATOM 732 C CA . LEU A 1 98 ? 50.751 -7.972 -19.932 1.00 76.44 98 LEU A CA 1
ATOM 733 C C . LEU A 1 98 ? 49.680 -7.252 -20.767 1.00 76.44 98 LEU A C 1
ATOM 735 O O . LEU A 1 98 ? 48.823 -6.580 -20.199 1.00 76.44 98 LEU A O 1
ATOM 739 N N . LEU A 1 99 ? 49.673 -7.426 -22.093 1.00 76.25 99 LEU A N 1
ATOM 740 C CA . LEU A 1 99 ? 48.655 -6.848 -22.977 1.00 76.25 99 LEU A CA 1
ATOM 741 C C . LEU A 1 99 ? 47.254 -7.388 -22.681 1.00 76.25 99 LEU A C 1
ATOM 743 O O . LEU A 1 99 ? 46.320 -6.600 -22.555 1.00 76.25 99 LEU A O 1
ATOM 747 N N . VAL A 1 100 ? 47.101 -8.705 -22.510 1.00 75.50 100 VAL A N 1
ATOM 748 C CA . VAL A 1 100 ? 45.813 -9.317 -22.134 1.00 75.50 100 VAL A CA 1
ATOM 749 C C . VAL A 1 100 ? 45.357 -8.817 -20.763 1.00 75.50 100 VAL A C 1
ATOM 751 O O . VAL A 1 100 ? 44.180 -8.500 -20.580 1.00 75.50 100 VAL A O 1
ATOM 754 N N . TRP A 1 101 ? 46.281 -8.689 -19.809 1.00 77.25 101 TRP A N 1
ATOM 755 C CA . TRP A 1 101 ? 45.980 -8.193 -18.469 1.00 77.25 101 TRP A CA 1
ATOM 756 C C . TRP A 1 101 ? 45.560 -6.717 -18.479 1.00 77.25 101 TRP A C 1
ATOM 758 O O . TRP A 1 101 ? 44.558 -6.363 -17.860 1.00 77.25 101 TRP A O 1
ATOM 768 N N . LEU A 1 102 ? 46.247 -5.865 -19.248 1.00 78.12 102 LEU A N 1
ATOM 769 C CA . LEU A 1 102 ? 45.897 -4.452 -19.422 1.00 78.12 102 LEU A CA 1
ATOM 770 C C . LEU A 1 102 ? 44.568 -4.272 -20.161 1.00 78.12 102 LEU A C 1
ATOM 772 O O . LEU A 1 102 ? 43.765 -3.425 -19.771 1.00 78.12 102 LEU A O 1
ATOM 776 N N . PHE A 1 103 ? 44.300 -5.083 -21.186 1.00 73.81 103 PHE A N 1
ATOM 777 C CA . PHE A 1 103 ? 43.040 -5.024 -21.924 1.00 73.81 103 PHE A CA 1
ATOM 778 C C . PHE A 1 103 ? 41.866 -5.483 -21.048 1.00 73.81 103 PHE A C 1
ATOM 780 O O . PHE A 1 103 ? 40.843 -4.807 -20.991 1.00 73.81 103 PHE A O 1
ATOM 787 N N . SER A 1 104 ? 42.036 -6.572 -20.289 1.00 68.25 104 SER A N 1
ATOM 788 C CA . SER A 1 104 ? 41.041 -7.085 -19.335 1.00 68.25 104 SER A CA 1
ATOM 789 C C . SER A 1 104 ? 40.814 -6.129 -18.153 1.00 68.25 104 SER A C 1
ATOM 791 O O . SER A 1 104 ? 39.676 -5.869 -17.759 1.00 68.25 104 SER A O 1
ATOM 793 N N . GLY A 1 105 ? 41.880 -5.526 -17.621 1.00 73.25 105 GLY A N 1
ATOM 794 C CA . GLY A 1 105 ? 41.797 -4.531 -16.550 1.00 73.25 105 GLY A CA 1
ATOM 795 C C . GLY A 1 105 ? 41.137 -3.224 -17.001 1.00 73.25 105 GLY A C 1
ATOM 796 O O . GLY A 1 105 ? 40.244 -2.711 -16.322 1.00 73.25 105 GLY A O 1
ATOM 797 N N . GLY A 1 106 ? 41.519 -2.717 -18.179 1.00 70.44 106 GLY A N 1
ATOM 798 C CA . GLY A 1 106 ? 40.928 -1.525 -18.794 1.00 70.44 106 GLY A CA 1
ATOM 799 C C . GLY A 1 106 ? 39.453 -1.720 -19.142 1.00 70.44 106 GLY A C 1
ATOM 800 O O . GLY A 1 106 ? 38.643 -0.817 -18.924 1.00 70.44 106 GLY A O 1
ATOM 801 N N . PHE A 1 107 ? 39.094 -2.932 -19.579 1.00 70.12 107 PHE A N 1
ATOM 802 C CA . PHE A 1 107 ? 37.716 -3.378 -19.729 1.00 70.12 107 PHE A CA 1
ATOM 803 C C . PHE A 1 107 ? 37.005 -3.243 -18.370 1.00 70.12 107 PHE A C 1
ATOM 805 O O . PHE A 1 107 ? 36.186 -2.341 -18.186 1.00 70.12 107 PHE A O 1
ATOM 812 N N . CYS A 1 108 ? 37.376 -4.017 -17.353 1.00 65.62 108 CYS A N 1
ATOM 813 C CA . CYS A 1 108 ? 36.712 -3.984 -16.043 1.00 65.62 108 CYS A CA 1
ATOM 814 C C . CYS A 1 108 ? 36.500 -2.566 -15.465 1.00 65.62 108 CYS A C 1
ATOM 816 O O . CYS A 1 108 ? 35.423 -2.283 -14.940 1.00 65.62 108 CYS A O 1
ATOM 818 N N . ALA A 1 109 ? 37.458 -1.646 -15.628 1.00 68.25 109 ALA A N 1
ATOM 819 C CA . ALA A 1 109 ? 37.322 -0.254 -15.190 1.00 68.25 109 ALA A CA 1
ATOM 820 C C . ALA A 1 109 ? 36.288 0.561 -15.998 1.00 68.25 109 ALA A C 1
ATOM 822 O O . ALA A 1 109 ? 35.487 1.298 -15.415 1.00 68.25 109 ALA A O 1
ATOM 823 N N . LEU A 1 110 ? 36.265 0.428 -17.329 1.00 67.56 110 LEU A N 1
ATOM 824 C CA . LEU A 1 110 ? 35.290 1.105 -18.193 1.00 67.56 110 LEU A CA 1
ATOM 825 C C . LEU A 1 110 ? 33.869 0.586 -17.959 1.00 67.56 110 LEU A C 1
ATOM 827 O O . LEU A 1 110 ? 32.937 1.388 -17.856 1.00 67.56 110 LEU A O 1
ATOM 831 N N . TRP A 1 111 ? 33.700 -0.729 -17.796 1.00 61.16 111 TRP A N 1
ATOM 832 C CA . TRP A 1 111 ? 32.393 -1.322 -17.502 1.00 61.16 111 TRP A CA 1
ATOM 833 C C . TRP A 1 111 ? 31.924 -1.029 -16.074 1.00 61.16 111 TRP A C 1
ATOM 835 O O . TRP A 1 111 ? 30.747 -0.731 -15.893 1.00 61.16 111 TRP A O 1
ATOM 845 N N . ALA A 1 112 ? 32.810 -0.997 -15.071 1.00 61.03 112 ALA A N 1
ATOM 846 C CA . ALA A 1 112 ? 32.451 -0.543 -13.723 1.00 61.03 112 ALA A CA 1
ATOM 847 C C . ALA A 1 112 ? 31.966 0.917 -13.732 1.00 61.03 112 ALA A C 1
ATOM 849 O O . ALA A 1 112 ? 30.974 1.253 -13.083 1.00 61.03 112 ALA A O 1
ATOM 850 N N . LYS A 1 113 ? 32.607 1.777 -14.534 1.00 54.69 113 LYS A N 1
ATOM 851 C CA . LYS A 1 113 ? 32.203 3.177 -14.711 1.00 54.69 113 LYS A CA 1
ATOM 852 C C . LYS A 1 113 ? 30.879 3.301 -15.478 1.00 54.69 113 LYS A C 1
ATOM 854 O O . LYS A 1 113 ? 30.043 4.120 -15.102 1.00 54.69 113 LYS A O 1
ATOM 859 N N . ALA A 1 114 ? 30.640 2.461 -16.486 1.00 60.75 114 ALA A N 1
ATOM 860 C CA . ALA A 1 114 ? 29.378 2.409 -17.229 1.00 60.75 114 ALA A CA 1
ATOM 861 C C . ALA A 1 114 ? 28.211 1.899 -16.362 1.00 60.75 114 ALA A C 1
ATOM 863 O O . ALA A 1 114 ? 27.164 2.535 -16.309 1.00 60.75 114 ALA A O 1
ATOM 864 N N . VAL A 1 115 ? 28.420 0.838 -15.580 1.00 56.38 115 VAL A N 1
ATOM 865 C CA . VAL A 1 115 ? 27.429 0.309 -14.627 1.00 56.38 115 VAL A CA 1
ATOM 866 C C . VAL A 1 115 ? 27.186 1.284 -13.471 1.00 56.38 115 VAL A C 1
ATOM 868 O O . VAL A 1 115 ? 26.057 1.420 -13.006 1.00 56.38 115 VAL A O 1
ATOM 871 N N . SER A 1 116 ? 28.202 2.036 -13.031 1.00 50.16 116 SER A N 1
ATOM 872 C CA . SER A 1 116 ? 27.998 3.110 -12.048 1.00 50.16 116 SER A CA 1
ATOM 873 C C . SER A 1 116 ? 27.176 4.281 -12.598 1.00 50.16 116 SER A C 1
ATOM 875 O O . SER A 1 116 ? 26.479 4.933 -11.826 1.00 50.16 116 SER A O 1
ATOM 877 N N . ARG A 1 117 ? 27.205 4.511 -13.922 1.00 47.38 117 ARG A N 1
ATOM 878 C CA . ARG A 1 117 ? 26.331 5.475 -14.614 1.00 47.38 117 ARG A CA 1
ATOM 879 C C . ARG A 1 117 ? 24.901 4.954 -14.784 1.00 47.38 117 ARG A C 1
ATOM 881 O O . ARG A 1 117 ? 23.994 5.761 -14.937 1.00 47.38 117 ARG A O 1
ATOM 888 N N . GLU A 1 118 ? 24.703 3.636 -14.730 1.00 44.56 118 GLU A N 1
ATOM 889 C CA . GLU A 1 118 ? 23.385 2.989 -14.732 1.00 44.56 118 GLU A CA 1
ATOM 890 C C . GLU A 1 118 ? 22.753 2.866 -13.342 1.00 44.56 118 GLU A C 1
ATOM 892 O O . GLU A 1 118 ? 21.600 2.440 -13.241 1.00 44.56 118 GLU A O 1
ATOM 897 N N . ARG A 1 119 ? 23.429 3.289 -12.260 1.00 38.94 119 ARG A N 1
ATOM 898 C CA . ARG A 1 119 ? 22.654 3.715 -11.092 1.00 38.94 119 ARG A CA 1
ATOM 899 C C . ARG A 1 119 ? 21.795 4.874 -11.592 1.00 38.94 119 ARG A C 1
ATOM 901 O O . ARG A 1 119 ? 22.385 5.882 -11.987 1.00 38.94 119 ARG A O 1
ATOM 908 N N . PRO A 1 120 ? 20.450 4.766 -11.608 1.00 43.84 120 PRO A N 1
ATOM 909 C CA . PRO A 1 120 ? 19.646 5.957 -11.785 1.00 43.84 120 PRO A CA 1
ATOM 910 C C . PRO A 1 120 ? 20.162 6.910 -10.723 1.00 43.84 120 PRO A C 1
ATOM 912 O O . PRO A 1 120 ? 20.219 6.549 -9.544 1.00 43.84 120 PRO A O 1
ATOM 915 N N . SER A 1 121 ? 20.681 8.051 -11.170 1.00 44.38 121 SER A N 1
ATOM 916 C CA . SER A 1 121 ? 21.027 9.137 -10.278 1.00 44.38 121 SER A CA 1
ATOM 917 C C . SER A 1 121 ? 19.801 9.287 -9.387 1.00 44.38 121 SER A C 1
ATOM 919 O O . SER A 1 121 ? 18.722 9.605 -9.889 1.00 44.38 121 SER A O 1
ATOM 921 N N . ALA A 1 122 ? 19.922 8.917 -8.107 1.00 47.75 122 ALA A N 1
ATOM 922 C CA . ALA A 1 122 ? 19.008 9.409 -7.101 1.00 47.75 122 ALA A CA 1
ATOM 923 C C . ALA A 1 122 ? 19.139 10.911 -7.274 1.00 47.75 122 ALA A C 1
ATOM 925 O O . ALA A 1 122 ? 20.204 11.464 -6.993 1.00 47.75 122 ALA A O 1
ATOM 926 N N . ALA A 1 123 ? 18.156 11.488 -7.964 1.00 49.56 123 ALA A N 1
ATOM 927 C CA . ALA A 1 123 ? 18.232 12.838 -8.452 1.00 49.56 123 ALA A CA 1
ATOM 928 C C . ALA A 1 123 ? 18.543 13.696 -7.234 1.00 49.56 123 ALA A C 1
ATOM 930 O O . ALA A 1 123 ? 17.730 13.804 -6.318 1.00 49.56 123 ALA A O 1
ATOM 931 N N . VAL A 1 124 ? 19.748 14.261 -7.194 1.00 50.72 124 VAL A N 1
ATOM 932 C CA . VAL A 1 124 ? 19.985 15.433 -6.370 1.00 50.72 124 VAL A CA 1
ATOM 933 C C . VAL A 1 124 ? 19.082 16.479 -6.997 1.00 50.72 124 VAL A C 1
ATOM 935 O O . VAL A 1 124 ? 19.402 17.032 -8.049 1.00 50.72 124 VAL A O 1
ATOM 938 N N . VAL A 1 125 ? 17.897 16.641 -6.409 1.00 51.59 125 VAL A N 1
ATOM 939 C CA . VAL A 1 125 ? 16.930 17.664 -6.782 1.00 51.59 125 VAL A CA 1
ATOM 940 C C . VAL A 1 125 ? 17.651 18.996 -6.626 1.00 51.59 125 VAL A C 1
ATOM 942 O O . VAL A 1 125 ? 17.891 19.474 -5.520 1.00 51.59 125 VAL A O 1
ATOM 945 N N . ARG A 1 126 ? 18.073 19.566 -7.754 1.00 50.25 126 ARG A N 1
ATOM 946 C CA . ARG A 1 126 ? 18.405 20.984 -7.844 1.00 50.25 126 ARG A CA 1
ATOM 947 C C . ARG A 1 126 ? 17.072 21.725 -7.695 1.00 50.25 126 ARG A C 1
ATOM 949 O O . ARG A 1 126 ? 16.163 21.418 -8.464 1.00 50.25 126 ARG A O 1
ATOM 956 N N . PRO A 1 127 ? 16.916 22.655 -6.740 1.00 47.44 127 PRO A N 1
ATOM 957 C CA . PRO A 1 127 ? 15.744 23.511 -6.730 1.00 47.44 127 PRO A CA 1
ATOM 958 C C . PRO A 1 127 ? 15.862 24.454 -7.931 1.00 47.44 127 PRO A C 1
ATOM 960 O O . PRO A 1 127 ? 16.726 25.327 -7.971 1.00 47.44 127 PRO A O 1
ATOM 963 N N . GLY A 1 128 ? 15.049 24.186 -8.946 1.00 52.28 128 GLY A N 1
ATOM 964 C CA . GLY A 1 128 ? 14.971 24.922 -10.202 1.00 52.28 128 GLY A CA 1
ATOM 965 C C . GLY A 1 128 ? 13.991 24.194 -11.115 1.00 52.28 128 GLY A C 1
ATOM 966 O O . GLY A 1 128 ? 14.271 23.074 -11.531 1.00 52.28 128 GLY A O 1
ATOM 967 N N . GLU A 1 129 ? 12.821 24.796 -11.308 1.00 47.69 129 GLU A N 1
ATOM 968 C CA . GLU A 1 129 ? 11.578 24.217 -11.838 1.00 47.69 129 GLU A CA 1
ATOM 969 C C . GLU A 1 129 ? 11.717 23.217 -13.005 1.00 47.69 129 GLU A C 1
ATOM 971 O O . GLU A 1 129 ? 12.372 23.521 -14.007 1.00 47.69 129 GLU A O 1
ATOM 976 N N . PRO A 1 130 ? 11.054 22.043 -12.935 1.00 43.16 130 PRO A N 1
ATOM 977 C CA . PRO A 1 130 ? 10.979 21.125 -14.059 1.00 43.16 130 PRO A CA 1
ATOM 978 C C . PRO A 1 130 ? 9.896 21.558 -15.070 1.00 43.16 130 PRO A C 1
ATOM 980 O O . PRO A 1 130 ? 8.877 22.133 -14.682 1.00 43.16 130 PRO A O 1
ATOM 983 N N . PRO A 1 131 ? 10.051 21.221 -16.367 1.00 46.81 131 PRO A N 1
ATOM 984 C CA . PRO A 1 131 ? 8.949 21.259 -17.328 1.00 46.81 131 PRO A CA 1
ATOM 985 C C . PRO A 1 131 ? 7.807 20.391 -16.794 1.00 46.81 131 PRO A C 1
ATOM 987 O O . PRO A 1 131 ? 8.098 19.330 -16.241 1.00 46.81 131 PRO A O 1
ATOM 990 N N . LEU A 1 132 ? 6.547 20.814 -16.963 1.00 49.28 132 LEU A N 1
ATOM 991 C CA . LEU A 1 132 ? 5.335 20.096 -16.535 1.00 49.28 132 LEU A CA 1
ATOM 992 C C . LEU A 1 132 ? 5.224 18.724 -17.236 1.00 49.28 132 LEU A C 1
ATOM 994 O O . LEU A 1 132 ? 4.393 18.510 -18.115 1.00 49.28 132 LEU A O 1
ATOM 998 N N . ALA A 1 133 ? 6.078 17.772 -16.853 1.00 52.56 133 ALA A N 1
ATOM 999 C CA . ALA A 1 133 ? 5.774 16.357 -16.904 1.00 52.56 133 ALA A CA 1
ATOM 1000 C C . ALA A 1 133 ? 4.400 16.233 -16.258 1.00 52.56 133 ALA A C 1
ATOM 1002 O O . ALA A 1 133 ? 4.243 16.745 -15.150 1.00 52.56 133 ALA A O 1
ATOM 1003 N N . ALA A 1 134 ? 3.425 15.681 -16.991 1.00 62.50 134 ALA A N 1
ATOM 1004 C CA . ALA A 1 134 ? 2.022 15.650 -16.588 1.00 62.50 134 ALA A CA 1
ATOM 1005 C C . ALA A 1 134 ? 1.933 15.463 -15.071 1.00 62.50 134 ALA A C 1
ATOM 1007 O O . ALA A 1 134 ? 2.423 14.467 -14.540 1.00 62.50 134 ALA A O 1
ATOM 1008 N N . ALA A 1 135 ? 1.457 16.483 -14.360 1.00 80.69 135 ALA A N 1
ATOM 1009 C CA . ALA A 1 135 ? 1.328 16.372 -12.919 1.00 80.69 135 ALA A CA 1
ATOM 1010 C C . ALA A 1 135 ? 0.365 15.214 -12.636 1.00 80.69 135 ALA A C 1
ATOM 1012 O O . ALA A 1 135 ? -0.576 14.990 -13.408 1.00 80.69 135 ALA A O 1
ATOM 1013 N N . ARG A 1 136 ? 0.609 14.453 -11.564 1.00 86.81 136 ARG A N 1
ATOM 1014 C CA . ARG A 1 136 ? -0.384 13.471 -11.120 1.00 86.81 136 ARG A CA 1
ATOM 1015 C C . ARG A 1 136 ? -1.700 14.192 -10.878 1.00 86.81 136 ARG A C 1
ATOM 1017 O O . ARG A 1 136 ? -1.721 15.345 -10.446 1.00 86.81 136 ARG A O 1
ATOM 1024 N N . SER A 1 137 ? -2.798 13.520 -11.190 1.00 92.94 137 SER A N 1
ATOM 1025 C CA . SER A 1 137 ? -4.107 14.071 -10.861 1.00 92.94 137 SER A CA 1
ATOM 1026 C C . SER A 1 137 ? -4.269 14.157 -9.339 1.00 92.94 137 SER A C 1
ATOM 1028 O O . SER A 1 137 ? -3.717 13.344 -8.594 1.00 92.94 137 SER A O 1
ATOM 1030 N N . ALA A 1 138 ? -5.076 15.108 -8.864 1.00 93.44 138 ALA A N 1
ATOM 1031 C CA . ALA A 1 138 ? -5.399 15.216 -7.440 1.00 93.44 138 ALA A CA 1
ATOM 1032 C C . ALA A 1 138 ? -6.052 13.931 -6.887 1.00 93.44 138 ALA A C 1
ATOM 1034 O O . ALA A 1 138 ? -5.916 13.617 -5.706 1.00 93.44 138 ALA A O 1
ATOM 1035 N N . GLU A 1 139 ? -6.748 13.175 -7.743 1.00 94.19 139 GLU A N 1
ATOM 1036 C CA . GLU A 1 139 ? -7.308 11.866 -7.408 1.00 94.19 139 GLU A CA 1
ATOM 1037 C C . GLU A 1 139 ? -6.212 10.836 -7.117 1.00 94.19 139 GLU A C 1
ATOM 1039 O O . GLU A 1 139 ? -6.269 10.155 -6.097 1.00 94.19 139 GLU A O 1
ATOM 1044 N N . GLU A 1 140 ? -5.187 10.750 -7.965 1.00 95.38 140 GLU A N 1
ATOM 1045 C CA . GLU A 1 140 ? -4.060 9.836 -7.761 1.00 95.38 140 GLU A CA 1
ATOM 1046 C C . GLU A 1 140 ? -3.261 10.176 -6.501 1.00 95.38 140 GLU A C 1
ATOM 1048 O O . GLU A 1 140 ? -2.895 9.279 -5.743 1.00 95.38 140 GLU A O 1
ATOM 1053 N N . GLU A 1 141 ? -3.012 11.462 -6.241 1.00 95.69 141 GLU A N 1
ATOM 1054 C CA . GLU A 1 141 ? -2.326 11.905 -5.021 1.00 95.69 141 GLU A CA 1
ATOM 1055 C C . GLU A 1 141 ? -3.136 11.583 -3.761 1.00 95.69 141 GLU A C 1
ATOM 1057 O O . GLU A 1 141 ? -2.592 11.063 -2.777 1.00 95.69 141 GLU A O 1
ATOM 1062 N N . ARG A 1 142 ? -4.452 11.830 -3.807 1.00 95.06 142 ARG A N 1
ATOM 1063 C CA . ARG A 1 142 ? -5.368 11.452 -2.729 1.00 95.06 142 ARG A CA 1
ATOM 1064 C C . ARG A 1 142 ? -5.359 9.940 -2.520 1.00 95.06 142 ARG A C 1
ATOM 1066 O O . ARG A 1 142 ? -5.236 9.511 -1.380 1.00 95.06 142 ARG A O 1
ATOM 1073 N N . ALA A 1 143 ? -5.423 9.148 -3.588 1.00 96.06 143 ALA A N 1
ATOM 1074 C CA . ALA A 1 143 ? -5.441 7.691 -3.508 1.00 96.06 143 ALA A CA 1
ATOM 1075 C C . ALA A 1 143 ? -4.148 7.117 -2.907 1.00 96.06 143 ALA A C 1
ATOM 1077 O O . ALA A 1 143 ? -4.213 6.180 -2.115 1.00 96.06 143 ALA A O 1
ATOM 1078 N N . ILE A 1 144 ? -2.980 7.681 -3.246 1.00 94.88 144 ILE A N 1
ATOM 1079 C CA . ILE A 1 144 ? -1.702 7.299 -2.623 1.00 94.88 144 ILE A CA 1
ATOM 1080 C C . ILE A 1 144 ? -1.736 7.606 -1.126 1.00 94.88 144 ILE A C 1
ATOM 1082 O O . ILE A 1 144 ? -1.362 6.755 -0.323 1.00 94.88 144 ILE A O 1
ATOM 1086 N N . THR A 1 145 ? -2.184 8.807 -0.754 1.00 95.94 145 THR A N 1
ATOM 1087 C CA . THR A 1 145 ? -2.262 9.231 0.652 1.00 95.94 145 THR A CA 1
ATOM 1088 C C . THR A 1 145 ? -3.203 8.326 1.445 1.00 95.94 145 THR A C 1
ATOM 1090 O O . THR A 1 145 ? -2.806 7.771 2.462 1.00 95.94 145 THR A O 1
ATOM 1093 N N . GLU A 1 146 ? -4.411 8.096 0.934 1.00 94.44 146 GLU A N 1
ATOM 1094 C CA . GLU A 1 146 ? -5.424 7.239 1.555 1.00 94.44 146 GLU A CA 1
ATOM 1095 C C . GLU A 1 146 ? -4.940 5.793 1.716 1.00 94.44 146 GLU A C 1
ATOM 1097 O O . GLU A 1 146 ? -5.110 5.194 2.774 1.00 94.44 146 GLU A O 1
ATOM 1102 N N . PHE A 1 147 ? -4.283 5.232 0.697 1.00 96.38 147 PHE A N 1
ATOM 1103 C CA . PHE A 1 147 ? -3.747 3.875 0.788 1.00 96.38 147 PHE A CA 1
ATOM 1104 C C . PHE A 1 147 ? -2.589 3.769 1.794 1.00 96.38 147 PHE A C 1
ATOM 1106 O O . PHE A 1 147 ? -2.479 2.769 2.500 1.00 96.38 147 PHE A O 1
ATOM 1113 N N . GLY A 1 148 ? -1.742 4.800 1.888 1.00 96.12 148 GLY A N 1
ATOM 1114 C CA . GLY A 1 148 ? -0.683 4.875 2.896 1.00 96.12 148 GLY A CA 1
ATOM 1115 C C . GLY A 1 148 ? -1.231 4.926 4.325 1.00 96.12 148 GLY A C 1
ATOM 1116 O O . GLY A 1 148 ? -0.742 4.200 5.188 1.00 96.12 148 GLY A O 1
ATOM 1117 N N . GLU A 1 149 ? -2.276 5.722 4.558 1.00 93.69 149 GLU A N 1
ATOM 1118 C CA . GLU A 1 149 ? -2.987 5.784 5.843 1.00 93.69 149 GLU A CA 1
ATOM 1119 C C . GLU A 1 149 ? -3.629 4.441 6.205 1.00 93.69 149 GLU A C 1
ATOM 1121 O O . GLU A 1 149 ? -3.525 3.990 7.346 1.00 93.69 149 GLU A O 1
ATOM 1126 N N . LEU A 1 150 ? -4.239 3.769 5.225 1.00 91.69 150 LEU A N 1
ATOM 1127 C CA . LEU A 1 150 ? -4.835 2.449 5.410 1.00 91.69 150 LEU A CA 1
ATOM 1128 C C . LEU A 1 150 ? -3.778 1.417 5.828 1.00 91.69 150 LEU A C 1
ATOM 1130 O O . LEU A 1 150 ? -4.012 0.668 6.773 1.00 91.69 150 LEU A O 1
ATOM 1134 N N . LEU A 1 151 ? -2.601 1.404 5.187 1.00 94.19 151 LEU A N 1
ATOM 1135 C CA . LEU A 1 151 ? -1.485 0.539 5.592 1.00 94.19 151 LEU A CA 1
ATOM 1136 C C . LEU A 1 151 ? -0.984 0.860 7.006 1.00 94.19 151 LEU A C 1
ATOM 1138 O O . LEU A 1 151 ? -0.743 -0.057 7.785 1.00 94.19 151 LEU A O 1
ATOM 1142 N N . ALA A 1 152 ? -0.836 2.144 7.344 1.00 90.38 152 ALA A N 1
ATOM 1143 C CA . ALA A 1 152 ? -0.331 2.575 8.647 1.00 90.38 152 ALA A CA 1
ATOM 1144 C C . ALA A 1 152 ? -1.256 2.176 9.810 1.00 90.38 152 ALA A C 1
ATOM 1146 O O . ALA A 1 152 ? -0.776 1.866 10.898 1.00 90.38 152 ALA A O 1
ATOM 1147 N N . HIS A 1 153 ? -2.569 2.163 9.572 1.00 87.75 153 HIS A N 1
ATOM 1148 C CA . HIS A 1 153 ? -3.585 1.822 10.571 1.00 87.75 153 HIS A CA 1
ATOM 1149 C C . HIS A 1 153 ? -4.063 0.366 10.491 1.00 87.75 153 HIS A C 1
ATOM 1151 O O . HIS A 1 153 ? -4.971 -0.029 11.228 1.00 87.75 153 HIS A O 1
ATOM 1157 N N . HIS A 1 154 ? -3.480 -0.440 9.602 1.00 91.31 154 HIS A N 1
ATOM 1158 C CA . HIS A 1 154 ? -3.878 -1.827 9.436 1.00 91.31 154 HIS A CA 1
ATOM 1159 C C . HIS A 1 154 ? -3.533 -2.644 10.700 1.00 91.31 154 HIS A C 1
ATOM 1161 O O . HIS A 1 154 ? -2.407 -2.566 11.186 1.00 91.31 154 HIS A O 1
ATOM 1167 N N . PRO A 1 155 ? -4.442 -3.485 11.231 1.00 87.31 155 PRO A N 1
ATOM 1168 C CA . PRO A 1 155 ? -4.228 -4.222 12.486 1.00 87.31 155 PRO A CA 1
ATOM 1169 C C . PRO A 1 155 ? -3.199 -5.365 12.391 1.00 87.31 155 PRO A C 1
ATOM 1171 O O . PRO A 1 155 ? -2.945 -6.045 13.382 1.00 87.31 155 PRO A O 1
ATOM 1174 N N . PHE A 1 156 ? -2.646 -5.628 11.205 1.00 89.50 156 PHE A N 1
ATOM 1175 C CA . PHE A 1 156 ? -1.654 -6.687 11.000 1.00 89.50 156 PHE A CA 1
ATOM 1176 C C . PHE A 1 156 ? -0.262 -6.204 11.404 1.00 89.50 156 PHE A C 1
ATOM 1178 O O . PHE A 1 156 ? 0.265 -5.269 10.803 1.00 89.50 156 PHE A O 1
ATOM 1185 N N . ASP A 1 157 ? 0.364 -6.896 12.355 1.00 85.38 157 ASP A N 1
ATOM 1186 C CA . ASP A 1 157 ? 1.742 -6.628 12.762 1.00 85.38 157 ASP A CA 1
ATOM 1187 C C . ASP A 1 157 ? 2.709 -7.674 12.189 1.00 85.38 157 ASP A C 1
ATOM 1189 O O . ASP A 1 157 ? 2.850 -8.789 12.695 1.00 85.38 157 ASP A O 1
ATOM 1193 N N . ALA A 1 158 ? 3.431 -7.286 11.136 1.00 84.38 158 ALA A N 1
ATOM 1194 C CA . ALA A 1 158 ? 4.407 -8.142 10.464 1.00 84.38 158 ALA A CA 1
ATOM 1195 C C . ALA A 1 158 ? 5.644 -8.488 11.325 1.00 84.38 158 ALA A C 1
ATOM 1197 O O . ALA A 1 158 ? 6.396 -9.407 10.963 1.00 84.38 158 ALA A O 1
ATOM 1198 N N . SER A 1 159 ? 5.879 -7.758 12.424 1.00 81.94 159 SER A N 1
ATOM 1199 C CA . SER A 1 159 ? 7.033 -7.936 13.314 1.00 81.94 159 SER A CA 1
ATOM 1200 C C . SER A 1 159 ? 6.844 -9.068 14.326 1.00 81.94 159 SER A C 1
ATOM 1202 O O . SER A 1 159 ? 7.828 -9.599 14.847 1.00 81.94 159 SER A O 1
ATOM 1204 N N . LEU A 1 160 ? 5.599 -9.500 14.552 1.00 77.19 160 LEU A N 1
ATOM 1205 C CA . LEU A 1 160 ? 5.303 -10.571 15.493 1.00 77.19 160 LEU A CA 1
ATOM 1206 C C . LEU A 1 160 ? 5.745 -11.938 14.939 1.00 77.19 160 LEU A C 1
ATOM 1208 O O . LEU A 1 160 ? 5.443 -12.273 13.786 1.00 77.19 160 LEU A O 1
ATOM 1212 N N . PRO A 1 161 ? 6.411 -12.774 15.758 1.00 69.62 161 PRO A N 1
ATOM 1213 C CA . PRO A 1 161 ? 6.959 -14.061 15.324 1.00 69.62 161 PRO A CA 1
ATOM 1214 C C . PRO A 1 161 ? 5.888 -15.111 14.995 1.00 69.62 161 PRO A C 1
ATOM 1216 O O . PRO A 1 161 ? 6.193 -16.095 14.331 1.00 69.62 161 PRO A O 1
ATOM 1219 N N . VAL A 1 162 ? 4.644 -14.903 15.436 1.00 67.94 162 VAL A N 1
ATOM 1220 C CA . VAL A 1 162 ? 3.526 -15.850 15.270 1.00 67.94 162 VAL A CA 1
ATOM 1221 C C . VAL A 1 162 ? 2.781 -15.660 13.938 1.00 67.94 162 VAL A C 1
ATOM 1223 O O . VAL A 1 162 ? 1.957 -16.490 13.580 1.00 67.94 162 VAL A O 1
ATOM 1226 N N . THR A 1 163 ? 3.059 -14.599 13.174 1.00 74.56 163 THR A N 1
ATOM 1227 C CA . THR A 1 163 ? 2.334 -14.336 11.915 1.00 74.56 163 THR A CA 1
ATOM 1228 C C . THR A 1 163 ? 2.644 -15.375 10.845 1.00 74.56 163 THR A C 1
ATOM 1230 O O . THR A 1 163 ? 3.818 -15.655 10.555 1.00 74.56 163 THR A O 1
ATOM 1233 N N . GLU A 1 164 ? 1.598 -15.914 10.213 1.00 79.75 164 GLU A N 1
ATOM 1234 C CA . GLU A 1 164 ? 1.770 -16.928 9.187 1.00 79.75 164 GLU A CA 1
ATOM 1235 C C . GLU A 1 164 ? 2.487 -16.351 7.962 1.00 79.75 164 GLU A C 1
ATOM 1237 O O . GLU A 1 164 ? 2.357 -15.180 7.587 1.00 79.75 164 GLU A O 1
ATOM 1242 N N . TYR A 1 165 ? 3.270 -17.202 7.297 1.00 84.12 165 TYR A N 1
ATOM 1243 C CA . TYR A 1 165 ? 4.049 -16.811 6.121 1.00 84.12 165 TYR A CA 1
ATOM 1244 C C . TYR A 1 165 ? 3.174 -16.203 5.011 1.00 84.12 165 TYR A C 1
ATOM 1246 O O . TYR A 1 165 ? 3.595 -15.267 4.330 1.00 84.12 165 TYR A O 1
ATOM 1254 N N . VAL A 1 166 ? 1.950 -16.711 4.848 1.00 87.81 166 VAL A N 1
ATOM 1255 C CA . VAL A 1 166 ? 1.028 -16.281 3.790 1.00 87.81 166 VAL A CA 1
ATOM 1256 C C . VAL A 1 166 ? 0.457 -14.885 4.064 1.00 87.81 166 VAL A C 1
ATOM 1258 O O . VAL A 1 166 ? 0.403 -14.066 3.152 1.00 87.81 166 VAL A O 1
ATOM 1261 N N . GLU A 1 167 ? 0.105 -14.574 5.312 1.00 90.00 167 GLU A N 1
ATOM 1262 C CA . GLU A 1 167 ? -0.400 -13.252 5.718 1.00 90.00 167 GLU A CA 1
ATOM 1263 C C . GLU A 1 167 ? 0.679 -12.181 5.540 1.00 90.00 167 GLU A C 1
ATOM 1265 O O . GLU A 1 167 ? 0.448 -11.126 4.946 1.00 90.00 167 GLU A O 1
ATOM 1270 N N . ARG A 1 168 ? 1.913 -12.500 5.955 1.00 92.69 168 ARG A N 1
ATOM 1271 C CA . ARG A 1 168 ? 3.072 -11.625 5.747 1.00 92.69 168 ARG A CA 1
ATOM 1272 C C . ARG A 1 168 ? 3.333 -11.373 4.260 1.00 92.69 168 ARG A C 1
ATOM 1274 O O . ARG A 1 168 ? 3.708 -10.260 3.891 1.00 92.69 168 ARG A O 1
ATOM 1281 N N . ALA A 1 169 ? 3.135 -12.379 3.409 1.00 93.00 169 ALA A N 1
ATOM 1282 C CA . ALA A 1 169 ? 3.273 -12.224 1.965 1.00 93.00 169 ALA A CA 1
ATOM 1283 C C . ALA A 1 169 ? 2.196 -11.295 1.380 1.00 93.00 169 ALA A C 1
ATOM 1285 O O . ALA A 1 169 ? 2.532 -10.406 0.598 1.00 93.00 169 ALA A O 1
ATOM 1286 N N . ASP A 1 170 ? 0.931 -11.448 1.781 1.00 94.81 170 ASP A N 1
ATOM 1287 C CA . ASP A 1 170 ? -0.162 -10.584 1.318 1.00 94.81 170 ASP A CA 1
ATOM 1288 C C . ASP A 1 170 ? 0.033 -9.123 1.786 1.00 94.81 170 ASP A C 1
ATOM 1290 O O . ASP A 1 170 ? -0.080 -8.199 0.975 1.00 94.81 170 ASP A O 1
ATOM 1294 N N . TYR A 1 171 ? 0.462 -8.897 3.035 1.00 95.50 171 TYR A N 1
ATOM 1295 C CA . TYR A 1 171 ? 0.818 -7.555 3.522 1.00 95.50 171 TYR A CA 1
ATOM 1296 C C . TYR A 1 171 ? 2.017 -6.951 2.770 1.00 95.50 171 TYR A C 1
ATOM 1298 O O . TYR A 1 171 ? 2.005 -5.786 2.372 1.00 95.50 171 TYR A O 1
ATOM 1306 N N . SER A 1 172 ? 3.059 -7.751 2.518 1.00 95.44 172 SER A N 1
ATOM 1307 C CA . SER A 1 172 ? 4.244 -7.311 1.771 1.00 95.44 172 SER A CA 1
ATOM 1308 C C . SER A 1 172 ? 3.914 -6.924 0.325 1.00 95.44 172 SER A C 1
ATOM 1310 O O . SER A 1 172 ? 4.468 -5.948 -0.192 1.00 95.44 172 SER A O 1
ATOM 1312 N N . LEU A 1 173 ? 2.986 -7.638 -0.321 1.00 96.69 173 LEU A N 1
ATOM 1313 C CA . LEU A 1 173 ? 2.481 -7.286 -1.649 1.00 96.69 173 LEU A CA 1
ATOM 1314 C C . LEU A 1 173 ? 1.769 -5.928 -1.636 1.00 96.69 173 LEU A C 1
ATOM 1316 O O . LEU A 1 173 ? 2.031 -5.103 -2.513 1.00 96.69 173 LEU A O 1
ATOM 1320 N N . ALA A 1 174 ? 0.933 -5.666 -0.630 1.00 97.19 174 ALA A N 1
ATOM 1321 C CA . ALA A 1 174 ? 0.264 -4.378 -0.472 1.00 97.19 174 ALA A CA 1
ATOM 1322 C C . ALA A 1 174 ? 1.258 -3.222 -0.263 1.00 97.19 174 ALA A C 1
ATOM 1324 O O . ALA A 1 174 ? 1.183 -2.207 -0.958 1.00 97.19 174 ALA A O 1
ATOM 1325 N N . LEU A 1 175 ? 2.245 -3.401 0.622 1.00 97.38 175 LEU A N 1
ATOM 1326 C CA . LEU A 1 175 ? 3.302 -2.411 0.854 1.00 97.38 175 LEU A CA 1
ATOM 1327 C C . LEU A 1 175 ? 4.130 -2.151 -0.413 1.00 97.38 175 LEU A C 1
ATOM 1329 O O . LEU A 1 175 ? 4.436 -1.009 -0.751 1.00 97.38 175 LEU A O 1
ATOM 1333 N N . THR A 1 176 ? 4.450 -3.208 -1.159 1.00 97.75 176 THR A N 1
ATOM 1334 C CA . THR A 1 176 ? 5.178 -3.095 -2.427 1.00 97.75 176 THR A CA 1
ATOM 1335 C C . THR A 1 176 ? 4.377 -2.314 -3.471 1.00 97.75 176 THR A C 1
ATOM 1337 O O . THR A 1 176 ? 4.955 -1.508 -4.200 1.00 97.75 176 THR A O 1
ATOM 1340 N N . ALA A 1 177 ? 3.058 -2.515 -3.544 1.00 97.06 177 ALA A N 1
ATOM 1341 C CA . ALA A 1 177 ? 2.187 -1.752 -4.435 1.00 97.06 177 ALA A CA 1
ATOM 1342 C C . ALA A 1 177 ? 2.158 -0.257 -4.067 1.00 97.06 177 ALA A C 1
ATOM 1344 O O . ALA A 1 177 ? 2.249 0.590 -4.953 1.00 97.06 177 ALA A O 1
ATOM 1345 N N . TYR A 1 178 ? 2.122 0.086 -2.775 1.00 97.25 178 TYR A N 1
ATOM 1346 C CA . TYR A 1 178 ? 2.214 1.478 -2.314 1.00 97.25 178 TYR A CA 1
ATOM 1347 C C . TYR A 1 178 ? 3.527 2.159 -2.731 1.00 97.25 178 TYR A C 1
ATOM 1349 O O . TYR A 1 178 ? 3.516 3.245 -3.317 1.00 97.25 178 TYR A O 1
ATOM 1357 N N . GLU A 1 179 ? 4.661 1.498 -2.480 1.00 97.19 179 GLU A N 1
ATOM 1358 C CA . GLU A 1 179 ? 5.993 1.972 -2.881 1.00 97.19 179 GLU A CA 1
ATOM 1359 C C . GLU A 1 179 ? 6.081 2.176 -4.404 1.00 97.19 179 GLU A C 1
ATOM 1361 O O . GLU A 1 179 ? 6.582 3.197 -4.884 1.00 97.19 179 GLU A O 1
ATOM 1366 N N . GLN A 1 180 ? 5.533 1.238 -5.186 1.00 94.25 180 GLN A N 1
ATOM 1367 C CA . GLN A 1 180 ? 5.478 1.354 -6.644 1.00 94.25 180 GLN A CA 1
ATOM 1368 C C . GLN A 1 180 ? 4.590 2.516 -7.096 1.00 94.25 180 GLN A C 1
ATOM 1370 O O . GLN A 1 180 ? 5.004 3.280 -7.965 1.00 94.25 180 GLN A O 1
ATOM 1375 N N . ALA A 1 181 ? 3.416 2.698 -6.490 1.00 95.12 181 ALA A N 1
ATOM 1376 C CA . ALA A 1 181 ? 2.497 3.785 -6.816 1.00 95.12 181 ALA A CA 1
ATOM 1377 C C . ALA A 1 181 ? 3.122 5.170 -6.564 1.00 95.12 181 ALA A C 1
ATOM 1379 O O . ALA A 1 181 ? 2.972 6.074 -7.387 1.00 95.12 181 ALA A O 1
ATOM 1380 N N . ARG A 1 182 ? 3.912 5.329 -5.490 1.00 93.06 182 ARG A N 1
ATOM 1381 C CA . ARG A 1 182 ? 4.673 6.564 -5.210 1.00 93.06 182 ARG A CA 1
ATOM 1382 C C . ARG A 1 182 ? 5.694 6.912 -6.293 1.00 93.06 182 ARG A C 1
ATOM 1384 O O . ARG A 1 182 ? 5.947 8.095 -6.535 1.00 93.06 182 ARG A O 1
ATOM 1391 N N . ALA A 1 183 ? 6.274 5.908 -6.946 1.00 92.56 183 ALA A N 1
ATOM 1392 C CA . ALA A 1 183 ? 7.266 6.077 -8.009 1.00 92.56 183 ALA A CA 1
ATOM 1393 C C . ALA A 1 183 ? 6.671 6.021 -9.430 1.00 92.56 183 ALA A C 1
ATOM 1395 O O . ALA A 1 183 ? 7.378 6.297 -10.401 1.00 92.56 183 ALA A O 1
ATOM 1396 N N . ALA A 1 184 ? 5.392 5.664 -9.565 1.00 91.25 184 ALA A N 1
ATOM 1397 C CA . ALA A 1 184 ? 4.735 5.444 -10.847 1.00 91.25 184 ALA A CA 1
ATOM 1398 C C . ALA A 1 184 ? 4.472 6.745 -11.610 1.00 91.25 184 ALA A C 1
ATOM 1400 O O . ALA A 1 184 ? 4.375 7.834 -11.030 1.00 91.25 184 ALA A O 1
ATOM 1401 N N . ARG A 1 185 ? 4.326 6.625 -12.931 1.00 89.50 185 ARG A N 1
ATOM 1402 C CA . ARG A 1 185 ? 3.922 7.746 -13.783 1.00 89.50 185 ARG A CA 1
ATOM 1403 C C . ARG A 1 185 ? 2.426 8.047 -13.584 1.00 89.50 185 ARG A C 1
ATOM 1405 O O . ARG A 1 185 ? 1.674 7.137 -13.231 1.00 89.50 185 ARG A O 1
ATOM 1412 N N . PRO A 1 186 ? 1.981 9.292 -13.827 1.00 92.19 186 PRO A N 1
ATOM 1413 C CA . PRO A 1 186 ? 0.554 9.602 -13.910 1.00 92.19 186 PRO A CA 1
ATOM 1414 C C . PRO A 1 186 ? -0.160 8.656 -14.884 1.00 92.19 186 PRO A C 1
ATOM 1416 O O . PRO A 1 186 ? 0.374 8.344 -15.950 1.00 92.19 186 PRO A O 1
ATOM 1419 N N . GLY A 1 187 ? -1.349 8.195 -14.511 1.00 90.56 187 GLY A N 1
ATOM 1420 C CA . GLY A 1 187 ? -2.162 7.213 -15.228 1.00 90.56 187 GLY A CA 1
ATOM 1421 C C . GLY A 1 187 ? -1.937 5.756 -14.803 1.00 90.56 187 GLY A C 1
ATOM 1422 O O . GLY A 1 187 ? -2.811 4.923 -15.024 1.00 90.56 187 GLY A O 1
ATOM 1423 N N . GLU A 1 188 ? -0.807 5.424 -14.168 1.00 93.69 188 GLU A N 1
ATOM 1424 C CA . GLU A 1 188 ? -0.503 4.053 -13.714 1.00 93.69 188 GLU A CA 1
ATOM 1425 C C . GLU A 1 188 ? -0.858 3.829 -12.231 1.00 93.69 188 GLU A C 1
ATOM 1427 O O . GLU A 1 188 ? -1.038 2.690 -11.793 1.00 93.69 188 GLU A O 1
ATOM 1432 N N . VAL A 1 189 ? -0.984 4.911 -11.455 1.00 94.50 189 VAL A N 1
ATOM 1433 C CA . VAL A 1 189 ? -1.102 4.884 -9.987 1.00 94.50 189 VAL A CA 1
ATOM 1434 C C . VAL A 1 189 ? -2.315 4.080 -9.525 1.00 94.50 189 VAL A C 1
ATOM 1436 O O . VAL A 1 189 ? -2.182 3.191 -8.685 1.00 94.50 189 VAL A O 1
ATOM 1439 N N . LEU A 1 190 ? -3.499 4.365 -10.075 1.00 94.81 190 LEU A N 1
ATOM 1440 C CA . LEU A 1 190 ? -4.743 3.734 -9.623 1.00 94.81 190 LEU A CA 1
ATOM 1441 C C . LEU A 1 190 ? -4.753 2.222 -9.874 1.00 94.81 190 LEU A C 1
ATOM 1443 O O . LEU A 1 190 ? -5.230 1.473 -9.023 1.00 94.81 190 LEU A O 1
ATOM 1447 N N . GLY A 1 191 ? -4.188 1.775 -11.001 1.00 94.00 191 GLY A N 1
ATOM 1448 C CA . GLY A 1 191 ? -4.061 0.353 -11.326 1.00 94.00 191 GLY A CA 1
ATOM 1449 C C . GLY A 1 191 ? -3.143 -0.380 -10.349 1.00 94.00 191 GLY A C 1
ATOM 1450 O O . GLY A 1 191 ? -3.527 -1.408 -9.796 1.00 94.00 191 GLY A O 1
ATOM 1451 N N . ILE A 1 192 ? -1.977 0.199 -10.050 1.00 96.06 192 ILE A N 1
ATOM 1452 C CA . ILE A 1 192 ? -1.034 -0.362 -9.070 1.00 96.06 192 ILE A CA 1
ATOM 1453 C C . ILE A 1 192 ? -1.675 -0.423 -7.675 1.00 96.06 192 ILE A C 1
ATOM 1455 O O . ILE A 1 192 ? -1.600 -1.444 -6.991 1.00 96.06 192 ILE A O 1
ATOM 1459 N N . LEU A 1 193 ? -2.363 0.642 -7.249 1.00 97.25 193 LEU A N 1
ATOM 1460 C CA . LEU A 1 193 ? -3.061 0.648 -5.961 1.00 97.25 193 LEU A CA 1
ATOM 1461 C C . LEU A 1 193 ? -4.231 -0.347 -5.920 1.00 97.25 193 LEU A C 1
ATOM 1463 O O . LEU A 1 193 ? -4.531 -0.879 -4.855 1.00 97.25 193 LEU A O 1
ATOM 1467 N N . ALA A 1 194 ? -4.892 -0.637 -7.044 1.00 94.94 194 ALA A N 1
ATOM 1468 C CA . ALA A 1 194 ? -5.933 -1.664 -7.104 1.00 94.94 194 ALA A CA 1
ATOM 1469 C C . ALA A 1 194 ? -5.377 -3.075 -6.832 1.00 94.94 194 ALA A C 1
ATOM 1471 O O . ALA A 1 194 ? -6.003 -3.856 -6.108 1.00 94.94 194 ALA A O 1
ATOM 1472 N N . GLU A 1 195 ? -4.176 -3.387 -7.328 1.00 93.62 195 GLU A N 1
ATOM 1473 C CA . GLU A 1 195 ? -3.474 -4.632 -6.987 1.00 93.62 195 GLU A CA 1
ATOM 1474 C C . GLU A 1 195 ? -3.155 -4.696 -5.485 1.00 93.62 195 GLU A C 1
ATOM 1476 O O . GLU A 1 195 ? -3.415 -5.712 -4.835 1.00 93.62 195 GLU A O 1
ATOM 1481 N N . GLY A 1 196 ? -2.679 -3.585 -4.912 1.00 96.69 196 GLY A N 1
ATOM 1482 C CA . GLY A 1 196 ? -2.430 -3.459 -3.473 1.00 96.69 196 GLY A CA 1
ATOM 1483 C C . GLY A 1 196 ? -3.685 -3.678 -2.624 1.00 96.69 196 GLY A C 1
ATOM 1484 O O . GLY A 1 196 ? -3.656 -4.454 -1.669 1.00 96.69 196 GLY A O 1
ATOM 1485 N N . ARG A 1 197 ? -4.817 -3.073 -3.006 1.00 94.88 197 ARG A N 1
ATOM 1486 C CA . ARG A 1 197 ? -6.117 -3.282 -2.339 1.00 94.88 197 ARG A CA 1
ATOM 1487 C C . ARG A 1 197 ? -6.573 -4.736 -2.409 1.00 94.88 197 ARG A C 1
ATOM 1489 O O . ARG A 1 197 ? -7.091 -5.260 -1.432 1.00 94.88 197 ARG A O 1
ATOM 1496 N N . THR A 1 198 ? -6.337 -5.410 -3.533 1.00 94.88 198 THR A N 1
ATOM 1497 C CA . THR A 1 198 ? -6.659 -6.838 -3.681 1.00 94.88 198 THR A CA 1
ATOM 1498 C C . THR A 1 198 ? -5.794 -7.712 -2.767 1.00 94.88 198 THR A C 1
ATOM 1500 O O . THR A 1 198 ? -6.251 -8.742 -2.276 1.00 94.88 198 THR A O 1
ATOM 1503 N N . ALA A 1 199 ? -4.537 -7.332 -2.525 1.00 95.38 199 ALA A N 1
ATOM 1504 C CA . ALA A 1 199 ? -3.685 -8.018 -1.557 1.00 95.38 199 ALA A CA 1
ATOM 1505 C C . ALA A 1 199 ? -4.173 -7.813 -0.113 1.00 95.38 199 ALA A C 1
ATOM 1507 O O . ALA A 1 199 ? -4.276 -8.795 0.619 1.00 95.38 199 ALA A O 1
ATOM 1508 N N . LEU A 1 200 ? -4.566 -6.589 0.260 1.00 94.69 200 LEU A N 1
ATOM 1509 C CA . LEU A 1 200 ? -5.143 -6.322 1.583 1.00 94.69 200 LEU A CA 1
ATOM 1510 C C . LEU A 1 200 ? -6.471 -7.036 1.797 1.00 94.69 200 LEU A C 1
ATOM 1512 O O . LEU A 1 200 ? -6.627 -7.684 2.815 1.00 94.69 200 LEU A O 1
ATOM 1516 N N . ALA A 1 201 ? -7.366 -7.061 0.811 1.00 90.62 201 ALA A N 1
ATOM 1517 C CA . ALA A 1 201 ? -8.618 -7.809 0.933 1.00 90.62 201 ALA A CA 1
ATOM 1518 C C . ALA A 1 201 ? -8.393 -9.318 1.171 1.00 90.62 201 ALA A C 1
ATOM 1520 O O . ALA A 1 201 ? -9.153 -9.965 1.889 1.00 90.62 201 ALA A O 1
ATOM 1521 N N . ARG A 1 202 ? -7.335 -9.901 0.584 1.00 93.81 202 ARG A N 1
ATOM 1522 C CA . ARG A 1 202 ? -6.956 -11.302 0.843 1.00 93.81 202 ARG A CA 1
ATOM 1523 C C . ARG A 1 202 ? -6.390 -11.489 2.247 1.00 93.81 202 ARG A C 1
ATOM 1525 O O . ARG A 1 202 ? -6.726 -12.479 2.892 1.00 93.81 202 ARG A O 1
ATOM 1532 N N . LEU A 1 203 ? -5.558 -10.557 2.709 1.00 93.62 203 LEU A N 1
ATOM 1533 C CA . LEU A 1 203 ? -5.068 -10.539 4.086 1.00 93.62 203 LEU A CA 1
ATOM 1534 C C . LEU A 1 203 ? -6.233 -10.425 5.075 1.00 93.62 203 LEU A C 1
ATOM 1536 O O . LEU A 1 203 ? -6.303 -11.198 6.027 1.00 93.62 203 LEU A O 1
ATOM 1540 N N . ASP A 1 204 ? -7.174 -9.526 4.800 1.00 88.75 204 ASP A N 1
ATOM 1541 C CA . ASP A 1 204 ? -8.369 -9.308 5.598 1.00 88.75 204 ASP A CA 1
ATOM 1542 C C . ASP A 1 204 ? -9.174 -10.596 5.744 1.00 88.75 204 ASP A C 1
ATOM 1544 O O . ASP A 1 204 ? -9.445 -11.029 6.863 1.00 88.75 204 ASP A O 1
ATOM 1548 N N . ALA A 1 205 ? -9.474 -11.268 4.633 1.00 88.38 205 ALA A N 1
ATOM 1549 C CA . ALA A 1 205 ? -10.194 -12.538 4.655 1.00 88.38 205 ALA A CA 1
ATOM 1550 C C . ALA A 1 205 ? -9.484 -13.613 5.497 1.00 88.38 205 ALA A C 1
ATOM 1552 O O . ALA A 1 205 ? -10.123 -14.354 6.241 1.00 88.38 205 ALA A O 1
ATOM 1553 N N . ARG A 1 206 ? -8.147 -13.685 5.440 1.00 87.31 206 ARG A N 1
ATOM 1554 C CA . ARG A 1 206 ? -7.369 -14.630 6.266 1.00 87.31 206 ARG A CA 1
ATOM 1555 C C . ARG A 1 206 ? -7.429 -14.289 7.749 1.00 87.31 206 ARG A C 1
ATOM 1557 O O . ARG A 1 206 ? -7.566 -15.183 8.573 1.00 87.31 206 ARG A O 1
ATOM 1564 N N . MET A 1 207 ? -7.394 -13.000 8.072 1.00 86.94 207 MET A N 1
ATOM 1565 C CA . MET A 1 207 ? -7.516 -12.497 9.440 1.00 86.94 207 MET A CA 1
ATOM 1566 C C . MET A 1 207 ? -8.972 -12.414 9.936 1.00 86.94 207 MET A C 1
ATOM 1568 O O . MET A 1 207 ? -9.236 -11.800 10.982 1.00 86.94 207 MET A O 1
ATOM 1572 N N . GLY A 1 208 ? -9.930 -12.949 9.167 1.00 82.75 208 GLY A N 1
ATOM 1573 C CA . GLY A 1 208 ? -11.364 -12.879 9.451 1.00 82.75 208 GLY A CA 1
ATOM 1574 C C . GLY A 1 208 ? -11.900 -11.447 9.564 1.00 82.75 208 GLY A C 1
ATOM 1575 O O . GLY A 1 208 ? -12.855 -11.207 10.300 1.00 82.75 208 GLY A O 1
ATOM 1576 N N . LEU A 1 209 ? -11.246 -10.472 8.925 1.00 72.56 209 LEU A N 1
ATOM 1577 C CA . LEU A 1 209 ? -11.639 -9.053 8.883 1.00 72.56 209 LEU A CA 1
ATOM 1578 C C . LEU A 1 209 ? -12.828 -8.781 7.966 1.00 72.56 209 LEU A C 1
ATOM 1580 O O . LEU A 1 209 ? -13.491 -7.760 8.113 1.00 72.56 209 LEU A O 1
ATOM 1584 N N . ASP A 1 210 ? -13.101 -9.684 7.036 1.00 68.06 210 ASP A N 1
ATOM 1585 C CA . ASP A 1 210 ? -14.169 -9.592 6.045 1.00 68.06 210 ASP A CA 1
ATOM 1586 C C . ASP A 1 210 ? -15.567 -9.908 6.610 1.00 68.06 210 ASP A C 1
ATOM 1588 O O . ASP A 1 210 ? -16.573 -9.641 5.951 1.00 68.06 210 ASP A O 1
ATOM 1592 N N . THR A 1 211 ? -15.657 -10.453 7.829 1.00 54.59 211 THR A N 1
ATOM 1593 C CA . THR A 1 211 ? -16.893 -11.079 8.335 1.00 54.59 211 THR A CA 1
ATOM 1594 C C . THR A 1 211 ? -17.983 -10.147 8.874 1.00 54.59 211 THR A C 1
ATOM 1596 O O . THR A 1 211 ? -19.053 -10.641 9.221 1.00 54.59 211 THR A O 1
ATOM 1599 N N . VAL A 1 212 ? -17.833 -8.818 8.867 1.00 50.97 212 VAL A N 1
ATOM 1600 C CA . VAL A 1 212 ? -18.965 -7.914 9.156 1.00 50.97 212 VAL A CA 1
ATOM 1601 C C . VAL A 1 212 ? -18.870 -6.659 8.295 1.00 50.97 212 VAL A C 1
ATOM 1603 O O . VAL A 1 212 ? -18.193 -5.699 8.645 1.00 50.97 212 VAL A O 1
ATOM 1606 N N . GLN A 1 213 ? -19.592 -6.632 7.173 1.00 51.75 213 GLN A N 1
ATOM 1607 C CA . GLN A 1 213 ? -19.938 -5.364 6.532 1.00 51.75 213 GLN A CA 1
ATOM 1608 C C . GLN A 1 213 ? -21.054 -4.700 7.343 1.00 51.75 213 GLN A C 1
ATOM 1610 O O . GLN A 1 213 ? -22.240 -4.908 7.074 1.00 51.75 213 GLN A O 1
ATOM 1615 N N . SER A 1 214 ? -20.697 -3.892 8.342 1.00 55.56 214 SER A N 1
ATOM 1616 C CA . SER A 1 214 ? -21.647 -2.904 8.844 1.00 55.56 214 SER A CA 1
ATOM 1617 C C . SER A 1 214 ? -21.959 -1.941 7.695 1.00 55.56 214 SER A C 1
ATOM 1619 O O . SER A 1 214 ? -21.061 -1.469 6.996 1.00 55.56 214 SER A O 1
ATOM 1621 N N . ARG A 1 215 ? -23.245 -1.647 7.459 1.00 60.31 215 ARG A N 1
ATOM 1622 C CA . ARG A 1 215 ? -23.676 -0.692 6.413 1.00 60.31 215 ARG A CA 1
ATOM 1623 C C . ARG A 1 215 ? -23.336 0.763 6.776 1.00 60.31 215 ARG A C 1
ATOM 1625 O O . ARG A 1 215 ? -23.662 1.672 6.017 1.00 60.31 215 ARG A O 1
ATOM 1632 N N . THR A 1 216 ? -22.711 0.979 7.931 1.00 70.62 216 THR A N 1
ATOM 1633 C CA . THR A 1 216 ? -22.328 2.272 8.497 1.00 70.62 216 THR A CA 1
ATOM 1634 C C . THR A 1 216 ? -20.812 2.332 8.716 1.00 70.62 216 THR A C 1
ATOM 1636 O O . THR A 1 216 ? -20.180 1.317 9.008 1.00 70.62 216 THR A O 1
ATOM 1639 N N . GLY A 1 217 ? -20.211 3.517 8.553 1.00 82.88 217 GLY A N 1
ATOM 1640 C CA . GLY A 1 217 ? -18.797 3.743 8.885 1.00 82.88 217 GLY A CA 1
ATOM 1641 C C . GLY A 1 217 ? -18.540 3.671 10.393 1.00 82.88 217 GLY A C 1
ATOM 1642 O O . GLY A 1 217 ? -19.486 3.623 11.181 1.00 82.88 217 GLY A O 1
ATOM 1643 N N . CYS A 1 218 ? -17.270 3.672 10.805 1.00 88.12 218 CYS A N 1
ATOM 1644 C CA . CYS A 1 218 ? -16.922 3.697 12.228 1.00 88.12 218 CYS A CA 1
ATOM 1645 C C . CYS A 1 218 ? -17.514 4.920 12.946 1.00 88.12 218 CYS A C 1
ATOM 1647 O O . CYS A 1 218 ? -17.328 6.049 12.504 1.00 88.12 218 CYS A O 1
ATOM 1649 N N . PHE A 1 219 ? -18.154 4.697 14.095 1.00 92.69 219 PHE A N 1
ATOM 1650 C CA . PHE A 1 219 ? -18.779 5.725 14.924 1.00 92.69 219 PHE A CA 1
ATOM 1651 C C . PHE A 1 219 ? -17.831 6.877 15.304 1.00 92.69 219 PHE A C 1
ATOM 1653 O O . PHE A 1 219 ? -18.282 8.017 15.402 1.00 92.69 219 PHE A O 1
ATOM 1660 N N . PHE A 1 220 ? -16.539 6.602 15.520 1.00 91.50 220 PHE A N 1
ATOM 1661 C CA . PHE A 1 220 ? -15.562 7.625 15.912 1.00 91.50 220 PHE A CA 1
ATOM 1662 C C . PHE A 1 220 ? -15.020 8.436 14.729 1.00 91.50 220 PHE A C 1
ATOM 1664 O O . PHE A 1 220 ? -14.838 9.644 14.862 1.00 91.50 220 PHE A O 1
ATOM 1671 N N . ASP A 1 221 ? -14.797 7.798 13.577 1.00 88.06 221 ASP A N 1
ATOM 1672 C CA . ASP A 1 221 ? -14.435 8.473 12.329 1.00 88.06 221 ASP A CA 1
ATOM 1673 C C . ASP A 1 221 ? -14.840 7.618 11.119 1.00 88.06 221 ASP A C 1
ATOM 1675 O O . ASP A 1 221 ? -14.332 6.517 10.907 1.00 88.06 221 ASP A O 1
ATOM 1679 N N . HIS A 1 222 ? -15.712 8.151 10.262 1.00 83.12 222 HIS A N 1
ATOM 1680 C CA . HIS A 1 222 ? -16.143 7.467 9.040 1.00 83.12 222 HIS A CA 1
ATOM 1681 C C . HIS A 1 222 ? -14.982 7.184 8.064 1.00 83.12 222 HIS A C 1
ATOM 1683 O O . HIS A 1 222 ? -15.115 6.318 7.199 1.00 83.12 222 HIS A O 1
ATOM 1689 N N . ARG A 1 223 ? -13.848 7.889 8.184 1.00 82.25 223 ARG A N 1
ATOM 1690 C CA . ARG A 1 223 ? -12.634 7.664 7.380 1.00 82.25 223 ARG A CA 1
ATOM 1691 C C . ARG A 1 223 ? -11.865 6.408 7.787 1.00 82.25 223 ARG A C 1
ATOM 1693 O O . ARG A 1 223 ? -11.062 5.934 6.993 1.00 82.25 223 ARG A O 1
ATOM 1700 N N . HIS A 1 224 ? -12.134 5.832 8.962 1.00 80.81 224 HIS A N 1
ATOM 1701 C CA . HIS A 1 224 ? -11.528 4.568 9.405 1.00 80.81 224 HIS A CA 1
ATOM 1702 C C . HIS A 1 224 ? -12.041 3.335 8.638 1.00 80.81 224 HIS A C 1
ATOM 1704 O O . HIS A 1 224 ? -11.616 2.214 8.916 1.00 80.81 224 HIS A O 1
ATOM 1710 N N . GLY A 1 225 ? -12.962 3.521 7.689 1.00 72.38 225 GLY A N 1
ATOM 1711 C CA . GLY A 1 225 ? -13.566 2.440 6.922 1.00 72.38 225 GLY A CA 1
ATOM 1712 C C . GLY A 1 225 ? -14.853 1.900 7.559 1.00 72.38 225 GLY A C 1
ATOM 1713 O O . GLY A 1 225 ? -15.417 2.518 8.473 1.00 72.38 225 GLY A O 1
ATOM 1714 N N . PRO A 1 226 ? -15.377 0.777 7.038 1.00 81.31 226 PRO A N 1
ATOM 1715 C CA . PRO A 1 226 ? -16.622 0.193 7.520 1.00 81.31 226 PRO A CA 1
ATOM 1716 C C . PRO A 1 226 ? -16.489 -0.235 8.982 1.00 81.31 226 PRO A C 1
ATOM 1718 O O . PRO A 1 226 ? -15.431 -0.694 9.423 1.00 81.31 226 PRO A O 1
ATOM 1721 N N . ALA A 1 227 ? -17.574 -0.103 9.742 1.00 84.12 227 ALA A N 1
ATOM 1722 C CA . ALA A 1 227 ? -17.625 -0.745 11.042 1.00 84.12 227 ALA A CA 1
ATOM 1723 C C . ALA A 1 227 ? -17.664 -2.273 10.872 1.00 84.12 227 ALA A C 1
ATOM 1725 O O . ALA A 1 227 ? -18.263 -2.800 9.934 1.00 84.12 227 ALA A O 1
ATOM 1726 N N . VAL A 1 228 ? -16.997 -2.976 11.781 1.00 82.50 228 VAL A N 1
ATOM 1727 C CA . VAL A 1 228 ? -16.867 -4.444 11.760 1.00 82.50 228 VAL A CA 1
ATOM 1728 C C . VAL A 1 228 ? -17.246 -5.080 13.099 1.00 82.50 228 VAL A C 1
ATOM 1730 O O . VAL A 1 228 ? -17.258 -6.301 13.227 1.00 82.50 228 VAL A O 1
ATOM 1733 N N . ALA A 1 229 ? -17.544 -4.265 14.113 1.00 83.19 229 ALA A N 1
ATOM 1734 C CA . ALA A 1 229 ? -17.971 -4.716 15.428 1.00 83.19 229 ALA A CA 1
ATOM 1735 C C . ALA A 1 229 ? -19.014 -3.759 16.018 1.00 83.19 229 ALA A C 1
ATOM 1737 O O . ALA A 1 229 ? -18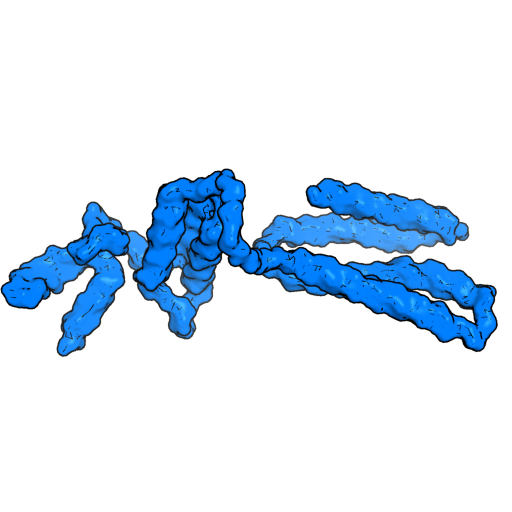.937 -2.545 15.832 1.00 83.19 229 ALA A O 1
ATOM 1738 N N . SER A 1 230 ? -19.952 -4.324 16.777 1.00 89.38 230 SER A N 1
ATOM 1739 C CA . SER A 1 230 ? -20.962 -3.592 17.538 1.00 89.38 230 SER A CA 1
ATOM 1740 C C . SER A 1 230 ? -20.638 -3.717 19.026 1.00 89.38 230 SER A C 1
ATOM 1742 O O . SER A 1 230 ? -20.540 -4.835 19.537 1.00 89.38 230 SER A O 1
ATOM 1744 N N . VAL A 1 231 ? -20.430 -2.596 19.720 1.00 88.81 231 VAL A N 1
ATOM 1745 C CA . VAL A 1 231 ? -19.964 -2.566 21.120 1.00 88.81 231 VAL A CA 1
ATOM 1746 C C . VAL A 1 231 ? -20.824 -1.642 21.981 1.00 88.81 231 VAL A C 1
ATOM 1748 O O . VAL A 1 231 ? -21.312 -0.614 21.515 1.00 88.81 231 VAL A O 1
ATOM 1751 N N . GLU A 1 232 ? -21.018 -1.999 23.252 1.00 91.94 232 GLU A N 1
ATOM 1752 C CA . GLU A 1 232 ? -21.679 -1.131 24.235 1.00 91.94 232 GLU A CA 1
ATOM 1753 C C . GLU A 1 232 ? -20.664 -0.135 24.804 1.00 91.94 232 GLU A C 1
ATOM 1755 O O . GLU A 1 232 ? -19.686 -0.532 25.436 1.00 91.94 232 GLU A O 1
ATOM 1760 N N . TRP A 1 233 ? -20.901 1.161 24.608 1.00 92.88 233 TRP A N 1
ATOM 1761 C CA . TRP A 1 233 ? -19.986 2.219 25.034 1.00 92.88 233 TRP A CA 1
ATOM 1762 C C . TRP A 1 233 ? -20.736 3.448 25.564 1.00 92.88 233 TRP A C 1
ATOM 1764 O O . TRP A 1 233 ? -21.861 3.744 25.154 1.00 92.88 233 TRP A O 1
ATOM 1774 N N . ALA A 1 234 ? -20.107 4.182 26.483 1.00 92.56 234 ALA A N 1
ATOM 1775 C CA . ALA A 1 234 ? -20.582 5.470 26.979 1.00 92.56 234 ALA A CA 1
ATOM 1776 C C . ALA A 1 234 ? -19.419 6.472 27.026 1.00 92.56 234 ALA A C 1
ATOM 1778 O O . ALA A 1 234 ? -18.348 6.112 27.519 1.00 92.56 234 ALA A O 1
ATOM 1779 N N . PRO A 1 235 ? -19.613 7.732 26.595 1.00 90.69 235 PRO A N 1
ATOM 1780 C CA . PRO A 1 235 ? -18.650 8.785 26.893 1.00 90.69 235 PRO A CA 1
ATOM 1781 C C . PRO A 1 235 ? -18.637 9.085 28.400 1.00 90.69 235 PRO A C 1
ATOM 1783 O O . PRO A 1 235 ? -19.589 8.764 29.114 1.00 90.69 235 PRO A O 1
ATOM 1786 N N . ALA A 1 236 ? -17.585 9.745 28.892 1.00 87.19 236 ALA A N 1
ATOM 1787 C CA . ALA A 1 236 ? -17.493 10.152 30.294 1.00 87.19 236 ALA A CA 1
ATOM 1788 C C . ALA A 1 236 ? -18.710 11.005 30.712 1.00 87.19 236 ALA A C 1
ATOM 1790 O O . ALA A 1 236 ? -18.992 12.038 30.106 1.00 87.19 236 ALA A O 1
ATOM 1791 N N . GLY A 1 237 ? -19.449 10.550 31.730 1.00 89.12 237 GLY A N 1
ATOM 1792 C CA . GLY A 1 237 ? -20.690 11.188 32.193 1.00 89.12 237 GLY A CA 1
ATOM 1793 C C . GLY A 1 237 ? -21.908 10.999 31.275 1.00 89.12 237 GLY A C 1
ATOM 1794 O O . GLY A 1 237 ? -22.960 11.574 31.539 1.00 89.12 237 GLY A O 1
ATOM 1795 N N . GLY A 1 238 ? -21.784 10.213 30.203 1.00 92.12 238 GLY A N 1
ATOM 1796 C CA . GLY A 1 238 ? -22.853 9.947 29.246 1.00 92.12 238 GLY A CA 1
ATOM 1797 C C . GLY A 1 238 ? -23.599 8.634 29.477 1.00 92.12 238 GLY A C 1
ATOM 1798 O O . GLY A 1 238 ? -23.278 7.829 30.351 1.00 92.12 238 GLY A O 1
ATOM 1799 N N . THR A 1 239 ? -24.618 8.406 28.650 1.00 92.31 239 THR A N 1
ATOM 1800 C CA . THR A 1 239 ? -25.438 7.188 28.680 1.00 92.31 239 THR A CA 1
ATOM 1801 C C . THR A 1 239 ? -24.811 6.078 27.836 1.00 92.31 239 THR A C 1
ATOM 1803 O O . THR A 1 239 ? -24.302 6.338 26.743 1.00 92.31 239 THR A O 1
ATOM 1806 N N . ARG A 1 240 ? -24.889 4.831 28.322 1.00 92.75 240 ARG A N 1
ATOM 1807 C CA . ARG A 1 240 ? -24.506 3.642 27.547 1.00 92.75 240 ARG A CA 1
ATOM 1808 C C . ARG A 1 240 ? -25.393 3.479 26.320 1.00 92.75 240 ARG A C 1
ATOM 1810 O O . ARG A 1 240 ? -26.616 3.559 26.420 1.00 92.75 240 ARG A O 1
ATOM 1817 N N . ARG A 1 241 ? -24.757 3.222 25.183 1.00 92.81 241 ARG A N 1
ATOM 1818 C CA . ARG A 1 241 ? -25.406 2.894 23.917 1.00 92.81 241 ARG A CA 1
ATOM 1819 C C . ARG A 1 241 ? -24.550 1.921 23.121 1.00 92.81 241 ARG A C 1
ATOM 1821 O O . ARG A 1 241 ? -23.324 1.923 23.229 1.00 92.81 241 ARG A O 1
ATOM 1828 N N . ARG A 1 242 ? -25.209 1.174 22.245 1.00 91.50 242 ARG A N 1
ATOM 1829 C CA . ARG A 1 242 ? -24.545 0.365 21.232 1.00 91.50 242 ARG A CA 1
ATOM 1830 C C . ARG A 1 242 ? -24.034 1.250 20.097 1.00 91.50 242 ARG A C 1
ATOM 1832 O O . ARG A 1 242 ? -24.803 2.045 19.556 1.00 91.50 242 ARG A O 1
ATOM 1839 N N . ILE A 1 243 ? -22.755 1.119 19.757 1.00 92.12 243 ILE A N 1
ATOM 1840 C CA . ILE A 1 243 ? -22.099 1.825 18.650 1.00 92.12 243 ILE A CA 1
ATOM 1841 C C . ILE A 1 243 ? -21.414 0.836 17.703 1.00 92.12 243 ILE A C 1
ATOM 1843 O O . ILE A 1 243 ? -20.972 -0.232 18.118 1.00 92.12 243 ILE A O 1
ATOM 1847 N N . GLU A 1 244 ? -21.313 1.220 16.434 1.00 91.44 244 GLU A N 1
ATOM 1848 C CA . GLU A 1 244 ? -20.652 0.460 15.371 1.00 91.44 244 GLU A CA 1
ATOM 1849 C C . GLU A 1 244 ? -19.231 1.002 15.173 1.00 91.44 244 GLU A C 1
ATOM 1851 O O . GLU A 1 244 ? -19.061 2.190 14.909 1.00 91.44 244 GLU A O 1
ATOM 1856 N N . VAL A 1 245 ? -18.198 0.174 15.309 1.00 90.25 245 VAL A N 1
ATOM 1857 C CA . VAL A 1 245 ? -16.792 0.620 15.295 1.00 90.25 245 VAL A CA 1
ATOM 1858 C C . VAL A 1 245 ? -15.934 -0.194 14.326 1.00 90.25 245 VAL A C 1
ATOM 1860 O O . VAL A 1 245 ? -16.216 -1.364 14.048 1.00 90.25 245 VAL A O 1
ATOM 1863 N N . CYS A 1 246 ? -14.879 0.420 13.783 1.00 88.81 246 CYS A N 1
ATOM 1864 C CA . CYS A 1 246 ? -13.857 -0.305 13.022 1.00 88.81 246 CYS A CA 1
ATOM 1865 C C . CYS A 1 246 ? -13.044 -1.221 13.954 1.00 88.81 246 CYS A C 1
ATOM 1867 O O . CYS A 1 246 ? -13.095 -1.081 15.180 1.00 88.81 246 CYS A O 1
ATOM 1869 N N . ARG A 1 247 ? -12.245 -2.142 13.391 1.00 81.19 247 ARG A N 1
ATOM 1870 C CA . ARG A 1 247 ? -11.445 -3.064 14.218 1.00 81.19 247 ARG A CA 1
ATOM 1871 C C . ARG A 1 247 ? -10.461 -2.312 15.119 1.00 81.19 247 ARG A C 1
ATOM 1873 O O . ARG A 1 247 ? -10.322 -2.688 16.276 1.00 81.19 247 ARG A O 1
ATOM 1880 N N . ALA A 1 248 ? -9.804 -1.264 14.617 1.00 84.56 248 ALA A N 1
ATOM 1881 C CA . ALA A 1 248 ? -8.828 -0.503 15.400 1.00 84.56 248 ALA A CA 1
ATOM 1882 C C . ALA A 1 248 ? -9.459 0.102 16.665 1.00 84.56 248 ALA A C 1
ATOM 1884 O O . ALA A 1 248 ? -8.905 -0.020 17.756 1.00 84.56 248 ALA A O 1
ATOM 1885 N N . ASP A 1 249 ? -10.650 0.686 16.535 1.00 90.25 249 ASP A N 1
ATOM 1886 C CA . ASP A 1 249 ? -11.375 1.265 17.665 1.00 90.25 249 ASP A CA 1
ATOM 1887 C C . ASP A 1 249 ? -11.989 0.180 18.569 1.00 90.25 249 ASP A C 1
ATOM 1889 O O . ASP A 1 249 ? -12.002 0.339 19.788 1.00 90.25 249 ASP A O 1
ATOM 1893 N N . ALA A 1 250 ? -12.410 -0.963 18.011 1.00 88.25 250 ALA A N 1
ATOM 1894 C CA . ALA A 1 250 ? -12.860 -2.114 18.798 1.00 88.25 250 ALA A CA 1
ATOM 1895 C C . ALA A 1 250 ? -11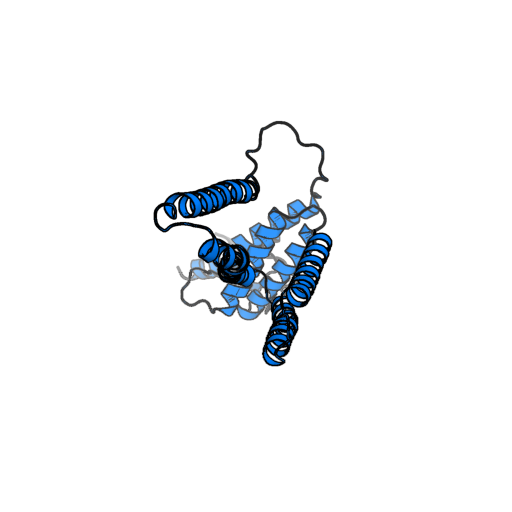.759 -2.646 19.734 1.00 88.25 250 ALA A C 1
ATOM 1897 O O . ALA A 1 250 ? -12.034 -2.942 20.895 1.00 88.25 250 ALA A O 1
ATOM 1898 N N . VAL A 1 251 ? -10.514 -2.729 19.248 1.00 87.75 251 VAL A N 1
ATOM 1899 C CA . VAL A 1 251 ? -9.358 -3.156 20.056 1.00 87.75 251 VAL A CA 1
ATOM 1900 C C . VAL A 1 251 ? -9.072 -2.151 21.172 1.00 87.75 251 VAL A C 1
ATOM 1902 O O . VAL A 1 251 ? -8.956 -2.553 22.326 1.00 87.75 251 VAL A O 1
ATOM 1905 N N . ARG A 1 252 ? -9.046 -0.843 20.872 1.00 87.94 252 ARG A N 1
ATOM 1906 C CA . ARG A 1 252 ? -8.822 0.190 21.904 1.00 87.94 252 ARG A CA 1
ATOM 1907 C C . ARG A 1 252 ? -9.878 0.146 23.008 1.00 87.94 252 ARG A C 1
ATOM 1909 O O . ARG A 1 252 ? -9.538 0.242 24.182 1.00 87.94 252 ARG A O 1
ATOM 1916 N N . LEU A 1 253 ? -11.148 -0.028 22.639 1.00 89.06 253 LEU A N 1
ATOM 1917 C CA . LEU A 1 253 ? -12.238 -0.133 23.609 1.00 89.06 253 LEU A CA 1
ATOM 1918 C C . LEU A 1 253 ? -12.140 -1.399 24.469 1.00 89.06 253 LEU A C 1
ATOM 1920 O O . LEU A 1 253 ? -12.446 -1.345 25.658 1.00 89.06 253 LEU A O 1
ATOM 1924 N N . ALA A 1 254 ? -11.703 -2.524 23.899 1.00 84.19 254 ALA A N 1
ATOM 1925 C CA . ALA A 1 254 ? -11.474 -3.750 24.660 1.00 84.19 254 ALA A CA 1
ATOM 1926 C C . ALA A 1 254 ? -10.349 -3.577 25.698 1.00 84.19 254 ALA A C 1
ATOM 1928 O O . ALA A 1 254 ? -10.503 -4.013 26.839 1.00 84.19 254 ALA A O 1
ATOM 1929 N N . ASP A 1 255 ? -9.268 -2.880 25.335 1.00 82.38 255 ASP A N 1
ATOM 1930 C CA . ASP A 1 255 ? -8.160 -2.576 26.248 1.00 82.38 255 ASP A CA 1
ATOM 1931 C C . ASP A 1 255 ? -8.568 -1.621 27.381 1.00 82.38 255 ASP A C 1
ATOM 1933 O O . ASP A 1 255 ? -8.069 -1.735 28.500 1.00 82.38 255 ASP A O 1
ATOM 1937 N N . GLU A 1 256 ? -9.464 -0.667 27.115 1.00 78.44 256 GLU A N 1
ATOM 1938 C CA . GLU A 1 256 ? -9.989 0.251 28.134 1.00 78.44 256 GLU A CA 1
ATOM 1939 C C . GLU A 1 256 ? -10.967 -0.428 29.096 1.00 78.44 256 GLU A C 1
ATOM 1941 O O . GLU A 1 256 ? -10.932 -0.138 30.287 1.00 78.44 256 GLU A O 1
ATOM 1946 N N . LEU A 1 257 ? -11.809 -1.343 28.605 1.00 67.12 257 LEU A N 1
ATOM 1947 C CA . LEU A 1 257 ? -12.758 -2.107 29.426 1.00 67.12 257 LEU A CA 1
ATOM 1948 C C . LEU A 1 257 ? -12.087 -3.200 30.274 1.00 67.12 257 LEU A C 1
ATOM 1950 O O . LEU A 1 257 ? -12.701 -3.702 31.214 1.00 67.12 257 LEU A O 1
ATOM 1954 N N . GLY A 1 258 ? -10.864 -3.600 29.918 1.00 58.69 258 GLY A N 1
ATOM 1955 C CA . GLY A 1 258 ? -10.060 -4.572 30.660 1.00 58.69 258 GLY A CA 1
ATOM 1956 C C . GLY A 1 258 ? -9.199 -3.978 31.783 1.00 58.69 258 GLY A C 1
ATOM 1957 O O . GLY A 1 258 ? -8.561 -4.750 32.502 1.00 58.69 258 GLY A O 1
ATOM 1958 N N . ARG A 1 259 ? -9.153 -2.647 31.930 1.00 51.53 259 ARG A N 1
ATOM 1959 C CA . ARG A 1 259 ? -8.510 -1.944 33.057 1.00 51.53 259 ARG A CA 1
ATOM 1960 C C . ARG A 1 259 ? -9.530 -1.562 34.122 1.00 51.53 259 ARG A C 1
ATOM 1962 O O . ARG A 1 259 ? -9.113 -1.521 35.300 1.00 51.53 259 ARG A O 1
#

Organism: NCBI:txid68173

Sequence (259 aa):
MALVHGVVAGSCTAFGVALSLLYADGVSAGLVLFWVLILAAGPAAAVRRFGMPREKRRFGRVVGQGLVSVLWQAMAVAPFTSLFIFFAPTDTLFWPILLVWLFSGGFCALWAKAVSRERPSAAVVRPGEPPLAAARSAEEERAITEFGELLAHHPFDASLPVTEYVERADYSLALTAYEQARAARPGEVLGILAEGRTALARLDARMGLDTVQSRTGCFFDHRHGPAVASVEWAPAGGTRRRIEVCRADAVRLADELGR

Secondary structure (DSSP, 8-state):
-HHHHHHHHHHHHHHHHHHHHHH-SS--HHHHHHHHHHHHHHHHHHHHHHTS-TTHHHHHHHHHHHHHHHHHHHHHHHHHHHHHTTT--GGGTHHHHHHHHHHHHHHHHHHHHHHHHTS-------SS------PPPHHHHHHHHHHHHHHHT-S--TTSTTS-HHHHHHHHHHHHHHHHHHHSPTTTHHHHHHHHHHHHHHHHHHTTGGG---SSB-SS-GGG-B--EEEEE--TTS--EEEEE-HHHHHHHHHHHT-

Radius of gyration: 31.42 Å; chains: 1; bounding box: 87×60×76 Å

pLDDT: mean 70.57, std 18.84, range [33.0, 97.75]